Protein AF-A0A7S3VMA5-F1 (afdb_monomer_lite)

InterPro domains:
  IPR015527 Peptidase C26, gamma-glutamyl hydrolase [PS51275] (1-184)
  IPR015527 Peptidase C26, gamma-glutamyl hydrolase [PTHR11315] (4-184)
  IPR029062 Class I glutamine amidotransferase-like [G3DSA:3.40.50.880] (3-184)
  IPR029062 Class I glutamine amidotransferase-like [SSF52317] (34-162)

Radius of gyration: 20.37 Å; chains: 1; bounding box: 56×49×50 Å

Structure (mmCIF, N/CA/C/O backbone):
data_AF-A0A7S3VMA5-F1
#
_entry.id   AF-A0A7S3VMA5-F1
#
loop_
_atom_site.group_PDB
_atom_site.id
_atom_site.type_symbol
_atom_site.label_atom_id
_atom_site.label_alt_id
_atom_site.label_comp_id
_atom_site.label_asym_id
_atom_site.label_entity_id
_atom_site.label_seq_id
_atom_site.pdbx_PDB_ins_code
_atom_site.Cartn_x
_atom_site.Cartn_y
_atom_site.Cartn_z
_atom_site.occupancy
_atom_site.B_iso_or_equiv
_atom_site.auth_seq_id
_atom_site.auth_comp_id
_atom_site.auth_asym_id
_atom_site.auth_atom_id
_atom_site.pdbx_PDB_model_num
ATOM 1 N N . MET A 1 1 ? 5.787 -6.435 8.371 1.00 48.12 1 MET A N 1
ATOM 2 C CA . MET A 1 1 ? 5.278 -6.818 9.711 1.00 48.12 1 MET A CA 1
ATOM 3 C C . MET A 1 1 ? 3.965 -7.615 9.669 1.00 48.12 1 MET A C 1
ATOM 5 O O . MET A 1 1 ? 3.841 -8.575 10.416 1.00 48.12 1 MET A O 1
ATOM 9 N N . LEU A 1 2 ? 2.993 -7.301 8.798 1.00 54.25 2 LEU A N 1
ATOM 10 C CA . LEU A 1 2 ? 1.738 -8.080 8.710 1.00 54.25 2 LEU A CA 1
ATOM 11 C C . LEU A 1 2 ? 1.956 -9.551 8.282 1.00 54.25 2 LEU A C 1
ATOM 13 O O . LEU A 1 2 ? 1.263 -10.462 8.727 1.00 54.25 2 LEU A O 1
ATOM 17 N N . HIS A 1 3 ? 2.962 -9.778 7.438 1.00 55.12 3 HIS A N 1
ATOM 18 C CA . HIS A 1 3 ? 3.354 -11.092 6.935 1.00 55.12 3 HIS A CA 1
ATOM 19 C C . HIS A 1 3 ? 4.035 -11.975 7.995 1.00 55.12 3 HIS A C 1
ATOM 21 O O . HIS A 1 3 ? 3.766 -13.168 8.024 1.00 55.12 3 HIS A O 1
ATOM 27 N N . THR A 1 4 ? 4.848 -11.415 8.901 1.00 56.69 4 THR A N 1
ATOM 28 C CA . THR A 1 4 ? 5.543 -12.179 9.957 1.00 56.69 4 THR A CA 1
ATOM 29 C C . THR A 1 4 ? 4.556 -12.711 10.996 1.00 56.69 4 THR A C 1
ATOM 31 O O . THR A 1 4 ? 4.698 -13.838 11.460 1.00 56.69 4 THR A O 1
ATOM 34 N N . LEU A 1 5 ? 3.511 -11.933 11.306 1.00 57.19 5 LEU A N 1
ATOM 35 C CA . LEU A 1 5 ? 2.431 -12.357 12.204 1.00 57.19 5 LEU A CA 1
ATOM 36 C C . LEU A 1 5 ? 1.609 -13.516 11.626 1.00 57.19 5 LEU A C 1
ATOM 38 O O . LEU A 1 5 ? 1.199 -14.407 12.360 1.00 57.19 5 LEU A O 1
ATOM 42 N N . ALA A 1 6 ? 1.371 -13.514 10.314 1.00 59.72 6 ALA A N 1
ATOM 43 C CA . ALA A 1 6 ? 0.551 -14.529 9.658 1.00 59.72 6 ALA A CA 1
ATOM 44 C C . ALA A 1 6 ? 1.298 -15.840 9.379 1.00 59.72 6 ALA A C 1
ATOM 46 O O . ALA A 1 6 ? 0.677 -16.900 9.311 1.00 59.72 6 ALA A O 1
ATOM 47 N N . SER A 1 7 ? 2.616 -15.779 9.178 1.00 62.44 7 SER A N 1
ATOM 48 C CA . SER A 1 7 ? 3.395 -16.946 8.766 1.00 62.44 7 SER A CA 1
ATOM 49 C C . SER A 1 7 ? 4.076 -17.691 9.903 1.00 62.44 7 SER A C 1
ATOM 51 O O . SER A 1 7 ? 4.490 -18.827 9.676 1.00 62.44 7 SER A O 1
ATOM 53 N N . ASN A 1 8 ? 4.188 -17.084 11.092 1.00 70.12 8 ASN A N 1
ATOM 54 C CA . ASN A 1 8 ? 5.067 -17.551 12.169 1.00 70.12 8 ASN A CA 1
ATOM 55 C C . ASN A 1 8 ? 6.523 -17.743 11.686 1.00 70.12 8 ASN A C 1
ATOM 57 O O . ASN A 1 8 ? 7.223 -18.664 12.102 1.00 70.12 8 ASN A O 1
ATOM 61 N N . VAL A 1 9 ? 6.962 -16.893 10.751 1.00 70.00 9 VAL A N 1
ATOM 62 C CA . VAL A 1 9 ? 8.317 -16.888 10.178 1.00 70.00 9 VAL A CA 1
ATOM 63 C C . VAL A 1 9 ? 9.034 -15.628 10.643 1.00 70.00 9 VAL A C 1
ATOM 65 O O . VAL A 1 9 ? 8.431 -14.556 10.736 1.00 70.00 9 VAL A O 1
ATOM 68 N N . THR A 1 10 ? 10.331 -15.737 10.921 1.00 76.00 10 THR A N 1
ATOM 69 C CA . THR A 1 10 ? 11.147 -14.580 11.302 1.00 76.00 10 THR A CA 1
ATOM 70 C C . THR A 1 10 ? 11.324 -13.632 10.114 1.00 76.00 10 THR A C 1
ATOM 72 O O . THR A 1 10 ? 11.395 -14.052 8.957 1.00 76.00 10 THR A O 1
ATOM 75 N N . ALA A 1 11 ? 11.446 -12.328 10.382 1.00 73.94 11 ALA A N 1
ATOM 76 C CA . ALA A 1 11 ? 11.683 -11.350 9.317 1.00 73.94 11 ALA A CA 1
ATOM 77 C C . ALA A 1 11 ? 12.967 -11.664 8.528 1.00 73.94 11 ALA A C 1
ATOM 79 O O . ALA A 1 11 ? 12.989 -11.517 7.313 1.00 73.94 11 ALA A O 1
ATOM 80 N N . LYS A 1 12 ? 14.005 -12.176 9.205 1.00 77.88 12 LYS A N 1
ATOM 81 C CA . LYS A 1 12 ? 15.291 -12.543 8.597 1.00 77.88 12 LYS A CA 1
ATOM 82 C C . LYS A 1 12 ? 15.162 -13.618 7.514 1.00 77.88 12 LYS A C 1
ATOM 84 O O . LYS A 1 12 ? 15.922 -13.605 6.557 1.00 77.88 12 LYS A O 1
ATOM 89 N N . SER A 1 13 ? 14.233 -14.558 7.669 1.00 81.75 13 SER A N 1
ATOM 90 C CA . SER A 1 13 ? 14.022 -15.624 6.682 1.00 81.75 13 SER A CA 1
ATOM 91 C C . SER A 1 13 ? 13.099 -15.209 5.534 1.00 81.75 13 SER A C 1
ATOM 93 O O . SER A 1 13 ? 13.068 -15.874 4.502 1.00 81.75 13 SER A O 1
ATOM 95 N N . LEU A 1 14 ? 12.340 -14.128 5.720 1.00 82.94 14 LEU A N 1
ATOM 96 C CA . LEU A 1 14 ? 11.305 -13.687 4.793 1.00 82.94 14 LEU A CA 1
ATOM 97 C C . LEU A 1 14 ? 11.733 -12.496 3.926 1.00 82.94 14 LEU A C 1
ATOM 99 O O . LEU A 1 14 ? 11.265 -12.365 2.797 1.00 82.94 14 LEU A O 1
ATOM 103 N N . LEU A 1 15 ? 12.577 -11.620 4.464 1.00 86.75 15 LEU A N 1
ATOM 104 C CA . LEU A 1 15 ? 12.971 -10.382 3.812 1.00 86.75 15 LEU A CA 1
ATOM 105 C C . LEU A 1 15 ? 14.266 -10.554 3.017 1.00 86.75 15 LEU A C 1
ATOM 107 O O . LEU A 1 15 ? 15.215 -11.184 3.480 1.00 86.75 15 LEU A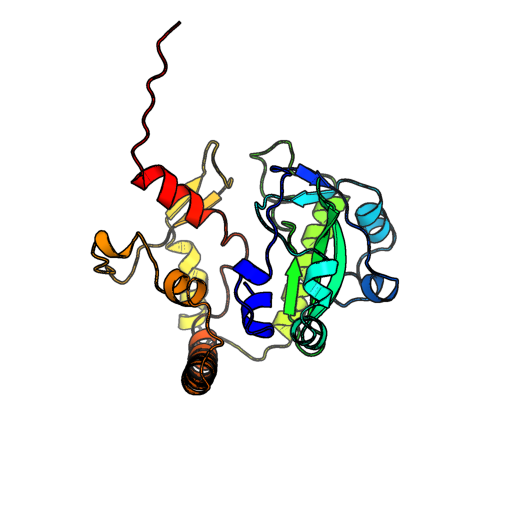 O 1
ATOM 111 N N . VAL A 1 16 ? 14.293 -9.944 1.838 1.00 87.31 16 VAL A N 1
ATOM 112 C CA . VAL A 1 16 ? 15.506 -9.686 1.055 1.00 87.31 16 VAL A CA 1
ATOM 113 C C . VAL A 1 16 ? 15.808 -8.205 1.085 1.00 87.31 16 VAL A C 1
ATOM 115 O O . VAL A 1 16 ? 14.880 -7.396 1.133 1.00 87.31 16 VAL A O 1
ATOM 118 N N . ASP A 1 17 ? 17.090 -7.865 1.050 1.00 86.31 17 ASP A N 1
ATOM 119 C CA . ASP A 1 17 ? 17.514 -6.481 0.899 1.00 86.31 17 ASP A CA 1
ATOM 120 C C . ASP A 1 17 ? 17.105 -5.965 -0.478 1.00 86.31 17 ASP A C 1
ATOM 122 O O . ASP A 1 17 ? 17.207 -6.678 -1.478 1.00 86.31 17 ASP A O 1
ATOM 126 N N . THR A 1 18 ? 16.646 -4.722 -0.508 1.00 81.06 18 THR A N 1
ATOM 127 C CA . THR A 1 18 ? 16.383 -3.999 -1.747 1.00 81.06 18 THR A CA 1
ATOM 128 C C . THR A 1 18 ? 17.540 -3.068 -2.029 1.00 81.06 18 THR A C 1
ATOM 130 O O . THR A 1 18 ? 18.198 -2.559 -1.116 1.00 81.06 18 THR A O 1
ATOM 133 N N . LYS A 1 19 ? 17.827 -2.864 -3.312 1.00 76.44 19 LYS A N 1
ATOM 134 C CA . LYS A 1 19 ? 18.956 -2.019 -3.724 1.00 76.44 19 LYS A CA 1
ATOM 135 C C . LYS A 1 19 ? 18.523 -0.688 -4.320 1.00 76.44 19 LYS A C 1
ATOM 137 O O . LYS A 1 19 ? 19.356 0.208 -4.452 1.00 76.44 19 LYS A O 1
ATOM 142 N N . ALA A 1 20 ? 17.252 -0.547 -4.679 1.00 75.50 20 ALA A N 1
ATOM 143 C CA . ALA A 1 20 ? 16.708 0.726 -5.114 1.00 75.50 20 ALA A CA 1
ATOM 144 C C . ALA A 1 20 ? 16.531 1.692 -3.924 1.00 75.50 20 ALA A C 1
ATOM 146 O O . ALA A 1 20 ? 15.987 1.318 -2.887 1.00 75.50 20 ALA A O 1
ATOM 147 N N . GLY A 1 21 ? 17.003 2.934 -4.079 1.00 83.69 21 GLY A N 1
ATOM 148 C CA . GLY A 1 21 ? 16.696 4.039 -3.160 1.00 83.69 21 GLY A CA 1
ATOM 149 C C . GLY A 1 21 ? 15.274 4.585 -3.370 1.00 83.69 21 GLY A C 1
ATOM 150 O O . GLY A 1 21 ? 14.478 3.930 -4.040 1.00 83.69 21 GLY A O 1
ATOM 151 N N . PRO A 1 22 ? 14.942 5.785 -2.865 1.00 89.00 22 PRO A N 1
ATOM 152 C CA . PRO A 1 22 ? 13.643 6.413 -3.109 1.00 89.00 22 PRO A CA 1
ATOM 153 C C . PRO A 1 22 ? 13.408 6.646 -4.607 1.00 89.00 22 PRO A C 1
ATOM 155 O O . PRO A 1 22 ? 14.221 7.297 -5.268 1.00 89.00 22 PRO A O 1
ATOM 158 N N . HIS A 1 23 ? 12.324 6.107 -5.167 1.00 92.56 23 HIS A N 1
ATOM 159 C CA . HIS A 1 23 ? 12.024 6.261 -6.594 1.00 92.56 23 HIS A CA 1
ATOM 160 C C . HIS A 1 23 ? 10.537 6.074 -6.925 1.00 92.56 23 HIS A C 1
ATOM 162 O O . HIS A 1 23 ? 9.812 5.327 -6.261 1.00 92.56 23 HIS A O 1
ATOM 168 N N . ALA A 1 24 ? 10.101 6.724 -8.007 1.00 95.94 24 ALA A N 1
ATOM 169 C CA . ALA A 1 24 ? 8.842 6.411 -8.670 1.00 95.94 24 ALA A CA 1
ATOM 170 C C . ALA A 1 24 ? 8.999 5.199 -9.597 1.00 95.94 24 ALA A C 1
ATOM 172 O O . ALA A 1 24 ? 10.003 5.061 -10.301 1.00 95.94 24 ALA A O 1
ATOM 173 N N . THR A 1 25 ? 7.989 4.337 -9.630 1.00 95.81 25 THR A N 1
ATOM 174 C CA . THR A 1 25 ? 7.956 3.143 -10.483 1.00 95.81 25 THR A CA 1
ATOM 175 C C . THR A 1 25 ? 6.517 2.725 -10.789 1.00 95.81 25 THR A C 1
ATOM 177 O O . THR A 1 25 ? 5.563 3.388 -10.376 1.00 95.81 25 THR A O 1
ATOM 180 N N . ASN A 1 26 ? 6.361 1.654 -11.558 1.00 97.25 26 ASN A N 1
ATOM 181 C CA . ASN A 1 26 ? 5.096 0.998 -11.854 1.00 97.25 26 ASN A CA 1
ATOM 182 C C . ASN A 1 26 ? 4.951 -0.302 -11.045 1.00 97.25 26 ASN A C 1
ATOM 184 O O . ASN A 1 26 ? 5.853 -0.744 -10.330 1.00 97.25 26 ASN A O 1
ATOM 188 N N . ILE A 1 27 ? 3.789 -0.934 -11.161 1.00 97.69 27 ILE A N 1
ATOM 189 C CA . ILE A 1 27 ? 3.577 -2.305 -10.710 1.00 97.69 27 ILE A CA 1
ATOM 190 C C . ILE A 1 27 ? 3.343 -3.222 -11.906 1.00 97.69 27 ILE A C 1
ATOM 192 O O . ILE A 1 27 ? 3.057 -2.791 -13.012 1.00 97.69 27 ILE A O 1
ATOM 196 N N . LYS A 1 28 ? 3.413 -4.522 -11.668 1.00 98.06 28 LYS A N 1
ATOM 197 C CA . LYS A 1 28 ? 2.902 -5.548 -12.565 1.00 98.06 28 LYS A CA 1
ATOM 198 C C . LYS A 1 28 ? 1.810 -6.298 -11.831 1.00 98.06 28 LYS A C 1
ATOM 200 O O . LYS A 1 28 ? 2.068 -6.829 -10.744 1.00 98.06 28 LYS A O 1
ATOM 205 N N . PHE A 1 29 ? 0.602 -6.361 -12.387 1.00 98.38 29 PHE A N 1
ATOM 206 C CA . PHE A 1 29 ? -0.440 -7.167 -11.760 1.00 98.38 29 PHE A CA 1
ATOM 207 C C . PHE A 1 29 ? -0.051 -8.642 -11.795 1.00 98.38 29 PHE A C 1
ATOM 209 O O . PHE A 1 29 ? 0.436 -9.169 -12.795 1.00 98.38 29 PHE A O 1
ATOM 216 N N . TRP A 1 30 ? -0.284 -9.329 -10.679 1.00 97.31 30 TRP A N 1
ATOM 217 C CA . TRP A 1 30 ? 0.092 -10.731 -10.534 1.00 97.31 30 TRP A CA 1
ATOM 218 C C . TRP A 1 30 ? -0.660 -11.625 -11.525 1.00 97.31 30 TRP A C 1
ATOM 220 O O . TRP A 1 30 ? -0.094 -12.538 -12.123 1.00 97.31 30 TRP A O 1
ATOM 230 N N . ASN A 1 31 ? -1.954 -11.355 -11.705 1.00 96.44 31 ASN A N 1
ATOM 231 C CA . ASN A 1 31 ? -2.824 -11.992 -12.688 1.00 96.44 31 ASN A CA 1
ATOM 232 C C . ASN A 1 31 ? -4.132 -11.189 -12.845 1.00 96.44 31 ASN A C 1
ATOM 234 O O . ASN A 1 31 ? -4.376 -10.215 -12.134 1.00 96.44 31 ASN A O 1
ATOM 238 N N . LYS A 1 32 ? -5.027 -11.639 -13.733 1.00 95.38 32 LYS A N 1
ATOM 239 C CA . LYS A 1 32 ? -6.338 -10.997 -13.948 1.00 95.38 32 LYS A CA 1
ATOM 240 C C . LYS A 1 32 ? -7.209 -10.930 -12.687 1.00 95.38 32 LYS A C 1
ATOM 242 O O . LYS A 1 32 ? -7.957 -9.973 -12.526 1.00 95.38 32 LYS A O 1
ATOM 247 N N . ALA A 1 33 ? -7.122 -11.917 -11.792 1.00 95.12 33 ALA A N 1
ATOM 248 C CA . ALA A 1 33 ? -7.890 -11.896 -10.548 1.00 95.12 33 ALA A CA 1
ATOM 249 C C . ALA A 1 33 ? -7.384 -10.801 -9.594 1.00 95.12 33 ALA A C 1
ATOM 251 O O . ALA A 1 33 ? -8.182 -10.209 -8.874 1.00 95.12 33 ALA A O 1
ATOM 252 N N . ALA A 1 34 ? -6.091 -10.467 -9.635 1.00 96.94 34 ALA A N 1
ATOM 253 C CA . ALA A 1 34 ? -5.555 -9.334 -8.890 1.00 96.94 34 ALA A CA 1
ATOM 254 C C . ALA A 1 34 ? -6.118 -7.988 -9.369 1.00 96.94 34 ALA A C 1
ATOM 256 O O . ALA A 1 34 ? -6.421 -7.127 -8.543 1.00 96.94 34 ALA A O 1
ATOM 257 N N . MET A 1 35 ? -6.346 -7.829 -10.676 1.00 96.81 35 MET A N 1
ATOM 258 C CA . MET A 1 35 ? -7.022 -6.644 -11.226 1.00 96.81 35 MET A CA 1
ATOM 259 C C . MET A 1 35 ? -8.479 -6.535 -10.765 1.00 96.81 35 MET A C 1
ATOM 261 O O . MET A 1 35 ? -9.035 -5.448 -10.752 1.00 96.81 35 MET A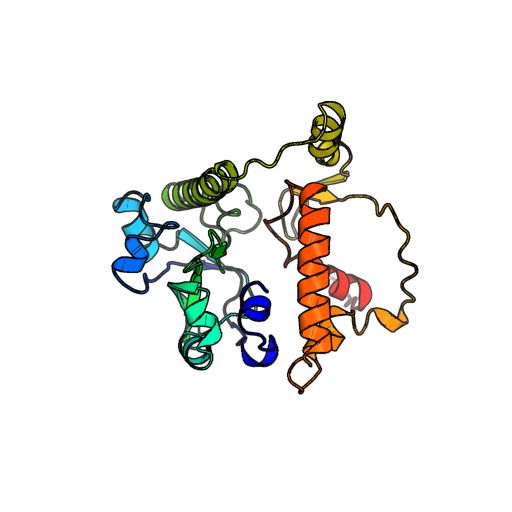 O 1
ATOM 265 N N . GLN A 1 36 ? -9.099 -7.650 -10.375 1.00 96.75 36 GLN A N 1
ATOM 266 C CA . GLN A 1 36 ? -10.479 -7.731 -9.877 1.00 96.75 36 GLN A CA 1
ATOM 267 C C . GLN A 1 36 ? -10.552 -7.800 -8.340 1.00 96.75 36 GLN A C 1
ATOM 269 O O . GLN A 1 36 ? -11.614 -8.057 -7.773 1.00 96.75 36 GLN A O 1
ATOM 274 N N . SER A 1 37 ? -9.419 -7.604 -7.661 1.00 97.50 37 SER A N 1
ATOM 275 C CA . SER A 1 37 ? -9.300 -7.646 -6.201 1.00 97.50 37 SER A CA 1
ATOM 276 C C . SER A 1 37 ? -10.131 -6.569 -5.505 1.00 97.50 37 SER A C 1
ATOM 278 O O . SER A 1 37 ? -10.624 -5.632 -6.127 1.00 97.50 37 SER A O 1
ATOM 280 N N . LYS A 1 38 ? -10.253 -6.642 -4.177 1.00 96.56 38 LYS A N 1
ATOM 281 C CA . LYS A 1 38 ? -10.912 -5.567 -3.417 1.00 96.56 38 LYS A CA 1
ATOM 282 C C . LYS A 1 38 ? -10.100 -4.272 -3.477 1.00 96.56 38 LYS A C 1
ATOM 284 O O . LYS A 1 38 ? -10.688 -3.196 -3.457 1.00 96.56 38 LYS A O 1
ATOM 289 N N . LEU A 1 39 ? -8.770 -4.387 -3.549 1.00 96.88 39 LEU A N 1
ATOM 290 C CA . LEU A 1 39 ? -7.877 -3.235 -3.628 1.00 96.88 39 LEU A CA 1
ATOM 291 C C . LEU A 1 39 ? -7.932 -2.553 -4.999 1.00 96.88 39 LEU A C 1
ATOM 293 O O . LEU A 1 39 ? -8.001 -1.333 -5.046 1.00 96.88 39 LEU A O 1
ATOM 297 N N . PHE A 1 40 ? -7.950 -3.303 -6.105 1.00 98.00 40 PHE A N 1
ATOM 298 C CA . PHE A 1 40 ? -7.835 -2.727 -7.455 1.00 98.00 40 PHE A CA 1
ATOM 299 C C . PHE A 1 40 ? -9.103 -2.820 -8.312 1.00 98.00 40 PHE A C 1
ATOM 301 O O . PHE A 1 40 ? -9.228 -2.072 -9.275 1.00 98.00 40 PHE A O 1
ATOM 308 N N . GLY A 1 41 ? -10.061 -3.681 -7.970 1.00 96.88 41 GLY A N 1
ATOM 309 C CA . GLY A 1 41 ? -11.204 -4.036 -8.823 1.00 96.88 41 GLY A CA 1
ATOM 310 C C . GLY A 1 41 ? -12.182 -2.910 -9.133 1.00 96.88 41 GLY A C 1
ATOM 311 O O . GLY A 1 41 ? -12.818 -2.939 -10.180 1.00 96.88 41 GLY A O 1
ATOM 312 N N . ASN A 1 42 ? -12.273 -1.905 -8.261 1.00 96.75 42 ASN A N 1
ATOM 313 C CA . ASN A 1 42 ? -13.120 -0.727 -8.481 1.00 96.75 42 ASN A CA 1
ATOM 314 C C . ASN A 1 42 ? -12.354 0.460 -9.085 1.00 96.75 42 ASN A C 1
ATOM 316 O O . ASN A 1 42 ? -12.932 1.527 -9.284 1.00 96.75 42 ASN A O 1
ATOM 320 N N . LEU A 1 43 ? -11.057 0.297 -9.349 1.00 96.00 43 LEU A N 1
ATOM 321 C CA . LEU A 1 43 ? -10.249 1.323 -9.986 1.00 96.00 43 LEU A CA 1
ATOM 322 C C . LEU A 1 43 ? -10.619 1.400 -11.477 1.00 96.00 43 LEU A C 1
ATOM 324 O O . LEU A 1 43 ? -10.804 0.374 -12.133 1.00 96.00 43 LEU A O 1
ATOM 328 N N . LEU A 1 44 ? -10.718 2.612 -12.032 1.00 96.38 44 LEU A N 1
ATOM 329 C CA . LEU A 1 44 ? -11.002 2.789 -13.459 1.00 96.38 44 LEU A CA 1
ATOM 330 C C . LEU A 1 44 ? -9.952 2.062 -14.309 1.00 96.38 44 LEU A C 1
ATOM 332 O O . LEU A 1 44 ? -8.758 2.163 -14.032 1.00 96.38 44 LEU A O 1
ATOM 336 N N . GLY A 1 45 ? -10.373 1.411 -15.398 1.00 97.38 45 GLY A N 1
ATOM 337 C CA . GLY A 1 45 ? -9.459 0.647 -16.260 1.00 97.38 45 GLY A CA 1
ATOM 338 C C . GLY A 1 45 ? -8.269 1.467 -16.775 1.00 97.38 45 GLY A C 1
ATOM 339 O O . GLY A 1 45 ? -7.154 0.963 -16.836 1.00 97.38 45 GLY A O 1
ATOM 340 N N . ARG A 1 46 ? -8.462 2.768 -17.045 1.00 97.94 46 ARG A N 1
ATOM 341 C CA . ARG A 1 46 ? -7.362 3.676 -17.419 1.00 97.94 46 ARG A CA 1
ATOM 342 C C . ARG A 1 46 ? -6.287 3.801 -16.328 1.00 97.94 46 ARG A C 1
ATOM 344 O O . ARG A 1 46 ? -5.113 3.885 -16.648 1.00 97.94 46 ARG A O 1
ATOM 351 N N . LEU A 1 47 ? -6.690 3.795 -15.057 1.00 98.38 47 LEU A N 1
ATOM 352 C CA . LEU A 1 47 ? -5.790 3.903 -13.907 1.00 98.38 47 LEU A CA 1
ATOM 353 C C . LEU A 1 47 ? -5.126 2.556 -13.597 1.00 98.38 47 LEU A C 1
ATOM 355 O O . LEU A 1 47 ? -3.972 2.533 -13.192 1.00 98.38 47 LEU A O 1
ATOM 359 N N . GLN A 1 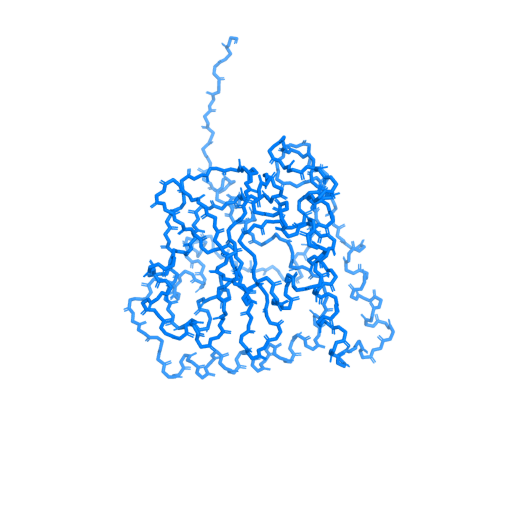48 ? -5.819 1.435 -13.836 1.00 98.00 48 GLN A N 1
ATOM 360 C CA . GLN A 1 48 ? -5.187 0.110 -13.811 1.00 98.00 48 GLN A CA 1
ATOM 361 C C . GLN A 1 48 ? -4.093 0.001 -14.880 1.00 98.00 48 GLN A C 1
ATOM 363 O O . GLN A 1 48 ? -3.007 -0.481 -14.587 1.00 98.00 48 GLN A O 1
ATOM 368 N N . ASN A 1 49 ? -4.346 0.506 -16.090 1.00 98.00 49 ASN A N 1
ATOM 369 C CA . ASN A 1 49 ? -3.328 0.548 -17.136 1.00 98.00 49 ASN A CA 1
ATOM 370 C C . ASN A 1 49 ? -2.156 1.453 -16.737 1.00 98.00 49 ASN A C 1
ATOM 372 O O . ASN A 1 49 ? -1.013 1.028 -16.847 1.00 98.00 49 ASN A O 1
ATOM 376 N N . ALA A 1 50 ? -2.432 2.653 -16.212 1.00 98.38 50 ALA A N 1
ATOM 377 C CA . ALA A 1 50 ? -1.391 3.569 -15.748 1.00 98.38 50 ALA A CA 1
ATOM 378 C C . ALA A 1 50 ? -0.523 2.944 -14.640 1.00 98.38 50 ALA A C 1
ATOM 380 O O . ALA A 1 50 ? 0.694 3.080 -14.671 1.00 98.38 50 ALA A O 1
ATOM 381 N N . LEU A 1 51 ? -1.119 2.177 -13.718 1.00 98.25 51 LEU A N 1
ATOM 382 C CA . LEU A 1 51 ? -0.380 1.414 -12.705 1.00 98.25 51 LEU A CA 1
ATOM 383 C C . LEU A 1 51 ? 0.628 0.428 -13.314 1.00 98.25 51 LEU A C 1
ATOM 385 O O . LEU A 1 51 ? 1.661 0.186 -12.695 1.00 98.25 51 LEU A O 1
ATOM 389 N N . GLU A 1 52 ? 0.350 -0.131 -14.495 1.00 97.75 52 GLU A N 1
ATOM 390 C CA . GLU A 1 52 ? 1.262 -1.048 -15.189 1.00 97.75 52 GLU A CA 1
ATOM 391 C C . GLU A 1 52 ? 2.236 -0.361 -16.148 1.00 97.75 52 GLU A C 1
ATOM 393 O O . GLU A 1 52 ? 3.341 -0.864 -16.355 1.00 97.75 52 GLU A O 1
ATOM 398 N N . SER A 1 53 ? 1.864 0.770 -16.749 1.00 97.56 53 SER A N 1
ATOM 399 C CA . SER A 1 53 ? 2.658 1.409 -17.807 1.00 97.56 53 SER A CA 1
ATOM 400 C C . SER A 1 53 ? 3.406 2.669 -17.383 1.00 97.56 53 SER A C 1
ATOM 402 O O . SER A 1 53 ? 4.308 3.091 -18.103 1.00 97.56 53 SER A O 1
ATOM 404 N N . GLU A 1 54 ? 3.050 3.284 -16.256 1.00 98.06 54 GLU A N 1
ATOM 405 C CA . GLU A 1 54 ? 3.562 4.591 -15.838 1.00 98.06 54 GLU A CA 1
ATOM 406 C C . GLU A 1 54 ? 4.179 4.546 -14.437 1.00 98.06 54 GLU A C 1
ATOM 408 O O . GLU A 1 54 ? 3.771 3.775 -13.569 1.00 98.06 54 GLU A O 1
ATOM 413 N N . HIS A 1 55 ? 5.167 5.410 -14.193 1.00 97.44 55 HIS A N 1
ATOM 414 C CA . HIS A 1 55 ? 5.837 5.508 -12.897 1.00 97.44 55 HIS A CA 1
ATOM 415 C C . HIS A 1 55 ? 5.015 6.351 -11.911 1.00 97.44 55 HIS A C 1
ATOM 417 O O . HIS A 1 55 ? 5.365 7.490 -11.612 1.00 97.44 55 HIS A O 1
ATOM 423 N N . ILE A 1 56 ? 3.885 5.805 -11.455 1.00 97.81 56 ILE A N 1
ATOM 424 C CA . ILE A 1 56 ? 2.882 6.526 -10.652 1.00 97.81 56 ILE A CA 1
ATOM 425 C C . ILE A 1 56 ? 2.769 6.049 -9.199 1.00 97.81 56 ILE A C 1
ATOM 427 O O . ILE A 1 56 ? 1.936 6.564 -8.456 1.00 97.81 56 ILE A O 1
ATOM 431 N N . ILE A 1 57 ? 3.594 5.087 -8.773 1.00 96.00 57 ILE A N 1
ATOM 432 C CA . ILE A 1 57 ? 3.726 4.702 -7.360 1.00 96.00 57 ILE A CA 1
ATOM 433 C C . ILE A 1 57 ? 5.105 5.083 -6.826 1.00 96.00 57 ILE A C 1
ATOM 435 O O . ILE A 1 57 ? 6.086 5.056 -7.565 1.00 96.00 57 ILE A O 1
ATOM 439 N N . PHE A 1 58 ? 5.194 5.392 -5.534 1.00 95.06 58 PHE A N 1
ATOM 440 C CA . PHE A 1 58 ? 6.454 5.721 -4.866 1.00 95.06 58 PHE A CA 1
ATOM 441 C C . PHE A 1 58 ? 6.921 4.578 -3.965 1.00 95.06 58 PHE A C 1
ATOM 443 O O . PHE A 1 58 ? 6.136 4.046 -3.173 1.00 95.06 58 PHE A O 1
ATOM 450 N N . GLN A 1 59 ? 8.195 4.205 -4.071 1.00 91.81 59 GLN A N 1
ATOM 451 C CA . GLN A 1 59 ? 8.829 3.206 -3.216 1.00 91.81 59 GLN A CA 1
ATOM 452 C C . GLN A 1 59 ? 10.039 3.804 -2.501 1.00 91.81 59 GLN A C 1
ATOM 454 O O . GLN A 1 59 ? 10.926 4.361 -3.142 1.00 91.81 59 GLN A O 1
ATOM 459 N N . ASP A 1 60 ? 10.078 3.628 -1.181 1.00 90.38 60 ASP A N 1
ATOM 460 C CA . ASP A 1 60 ? 11.213 3.980 -0.327 1.00 90.38 60 ASP A CA 1
ATOM 461 C C . ASP A 1 60 ? 11.348 2.948 0.805 1.00 90.38 60 ASP A C 1
ATOM 463 O O . ASP A 1 60 ? 10.794 3.073 1.898 1.00 90.38 60 ASP A O 1
ATOM 467 N N . HIS A 1 61 ? 12.019 1.837 0.509 1.00 86.31 61 HIS A N 1
ATOM 468 C CA . HIS A 1 61 ? 12.230 0.744 1.457 1.00 86.31 61 HIS A CA 1
ATOM 469 C C . HIS A 1 61 ? 13.572 0.066 1.193 1.00 86.31 61 HIS A C 1
ATOM 471 O O . HIS A 1 61 ? 14.079 0.096 0.077 1.00 86.31 61 HIS A O 1
ATOM 477 N N . LYS A 1 62 ? 14.148 -0.534 2.244 1.00 85.56 62 LYS A N 1
ATOM 478 C CA . LYS A 1 62 ? 15.447 -1.242 2.209 1.00 85.56 62 LYS A CA 1
ATOM 479 C C . LYS A 1 62 ? 15.313 -2.763 2.179 1.00 85.56 62 LYS A C 1
ATOM 481 O O . LYS A 1 62 ? 16.316 -3.472 2.120 1.00 85.56 62 LYS A O 1
ATOM 486 N N . SER A 1 63 ? 14.092 -3.274 2.311 1.00 87.81 63 SER A N 1
ATOM 487 C CA . SER A 1 63 ? 13.833 -4.708 2.333 1.00 87.81 63 SER A CA 1
ATOM 488 C C . SER A 1 63 ? 12.427 -5.012 1.828 1.00 87.81 63 SER A C 1
ATOM 490 O O . SER A 1 63 ? 11.485 -4.278 2.125 1.00 87.81 63 SER A O 1
ATOM 492 N N . GLY A 1 64 ? 12.279 -6.134 1.131 1.00 89.06 64 GLY A N 1
ATOM 493 C CA . GLY A 1 64 ? 11.014 -6.595 0.567 1.00 89.06 64 GLY A CA 1
ATOM 494 C C . GLY A 1 64 ? 10.897 -8.116 0.584 1.00 89.06 64 GLY A C 1
ATOM 495 O O . GLY A 1 64 ? 11.735 -8.814 1.150 1.00 89.06 64 GLY A O 1
ATOM 496 N N . ILE A 1 65 ? 9.842 -8.644 -0.036 1.00 90.31 65 ILE A N 1
ATOM 497 C CA . ILE A 1 65 ? 9.618 -10.090 -0.166 1.00 90.31 65 ILE A CA 1
ATOM 498 C C . ILE A 1 65 ? 9.589 -10.430 -1.648 1.00 90.31 65 ILE A C 1
ATOM 500 O O . ILE A 1 65 ? 8.741 -9.919 -2.378 1.00 90.31 65 ILE A O 1
ATOM 504 N N . SER A 1 66 ? 10.476 -11.315 -2.094 1.00 92.50 66 SER A N 1
ATOM 505 C CA . SER A 1 66 ? 10.411 -11.831 -3.460 1.00 92.50 66 SER A CA 1
ATOM 506 C C . SER A 1 66 ? 9.340 -12.925 -3.582 1.00 92.50 66 SER A C 1
ATOM 508 O O . SER A 1 66 ? 9.115 -13.673 -2.621 1.00 92.50 66 SER A O 1
ATOM 510 N N . PRO A 1 67 ? 8.704 -13.094 -4.758 1.00 93.50 67 PRO A N 1
ATOM 511 C CA . PRO A 1 67 ? 7.775 -14.200 -4.995 1.00 93.50 67 PRO A CA 1
ATOM 512 C C . PRO A 1 67 ? 8.383 -15.570 -4.663 1.00 93.50 67 PRO A C 1
ATOM 514 O O . PRO A 1 67 ? 7.756 -16.390 -3.999 1.00 93.50 67 PRO A O 1
ATOM 517 N N . ALA A 1 68 ? 9.658 -15.775 -5.010 1.00 92.19 68 ALA A N 1
ATOM 518 C CA . ALA A 1 68 ? 10.369 -17.021 -4.736 1.00 92.19 68 ALA A CA 1
ATOM 519 C C . ALA A 1 68 ? 10.515 -17.331 -3.236 1.00 92.19 68 ALA A C 1
ATOM 521 O O . ALA A 1 68 ? 10.598 -18.498 -2.858 1.00 92.19 68 ALA A O 1
ATOM 522 N N . ILE A 1 69 ? 10.586 -16.315 -2.370 1.00 89.81 69 ILE A N 1
ATOM 523 C CA . ILE A 1 69 ? 10.585 -16.525 -0.917 1.00 89.81 69 ILE A CA 1
ATOM 524 C C . ILE A 1 69 ? 9.164 -16.733 -0.412 1.00 89.81 69 ILE A C 1
ATOM 526 O O . ILE A 1 69 ? 8.946 -17.615 0.414 1.00 89.81 69 ILE A O 1
ATOM 530 N N . TYR A 1 70 ? 8.201 -15.966 -0.920 1.00 90.19 70 TYR A N 1
ATOM 531 C CA . TYR A 1 70 ? 6.795 -16.110 -0.556 1.00 90.19 70 TYR A CA 1
ATOM 532 C C . TYR A 1 70 ? 6.292 -17.548 -0.758 1.00 90.19 70 TYR A C 1
ATOM 534 O O . TYR A 1 70 ? 5.685 -18.120 0.148 1.00 90.19 70 TYR A O 1
ATOM 542 N N . ASP A 1 71 ? 6.637 -18.164 -1.890 1.00 91.06 71 ASP A N 1
ATOM 543 C CA . ASP A 1 71 ? 6.233 -19.531 -2.238 1.00 91.06 71 ASP A CA 1
ATOM 544 C C . ASP A 1 71 ? 6.812 -20.605 -1.300 1.00 91.06 71 ASP A C 1
ATOM 546 O O . ASP A 1 71 ? 6.245 -21.690 -1.166 1.00 91.06 71 ASP A O 1
ATOM 550 N N . LYS A 1 72 ? 7.910 -20.311 -0.588 1.00 90.69 72 LYS A N 1
ATOM 551 C CA . LYS A 1 72 ? 8.484 -21.228 0.414 1.00 90.69 72 LYS A CA 1
ATOM 552 C C . LYS A 1 72 ? 7.638 -21.327 1.682 1.00 90.69 72 LYS A C 1
ATOM 554 O O . LYS A 1 72 ? 7.852 -22.243 2.474 1.00 90.69 72 LYS A O 1
ATOM 559 N N . TYR A 1 73 ? 6.693 -20.409 1.887 1.00 87.88 73 TYR A N 1
ATOM 560 C CA . TYR A 1 73 ? 5.893 -20.323 3.104 1.00 87.88 73 TYR A CA 1
ATOM 561 C C . TYR A 1 73 ? 4.393 -20.413 2.792 1.00 87.88 73 TYR A C 1
ATOM 563 O O . TYR A 1 73 ? 3.709 -19.390 2.726 1.00 87.88 73 TYR A O 1
ATOM 571 N N . PRO A 1 74 ? 3.829 -21.633 2.683 1.00 87.31 74 PRO A N 1
ATOM 572 C CA . PRO A 1 74 ? 2.407 -21.833 2.391 1.00 87.31 74 PRO A CA 1
ATOM 573 C C . PRO A 1 74 ? 1.461 -21.116 3.362 1.00 87.31 74 PRO A C 1
ATOM 575 O O . PRO A 1 74 ? 0.371 -20.694 2.967 1.00 87.31 74 PRO A O 1
ATOM 578 N N . SER A 1 75 ? 1.885 -20.910 4.615 1.00 85.12 75 SER A N 1
ATOM 579 C CA . SER A 1 75 ? 1.144 -20.116 5.598 1.00 85.12 75 SER A CA 1
ATOM 580 C C . SER A 1 75 ? 0.855 -18.697 5.094 1.00 85.12 75 SER A C 1
ATOM 582 O O . SER A 1 75 ? -0.270 -18.232 5.250 1.00 85.12 75 SER A O 1
ATOM 584 N N . LEU A 1 76 ? 1.781 -18.038 4.390 1.00 85.00 76 LEU A N 1
ATOM 585 C CA . LEU A 1 76 ? 1.533 -16.716 3.803 1.00 85.00 76 LEU A CA 1
ATOM 586 C C . LEU A 1 76 ? 0.411 -16.752 2.767 1.00 85.00 76 LEU A C 1
ATOM 588 O O . LEU A 1 76 ? -0.496 -15.924 2.833 1.00 85.00 76 LEU A O 1
ATOM 592 N N . SER A 1 77 ? 0.444 -17.737 1.867 1.00 87.31 77 SER A N 1
ATOM 593 C CA . SER A 1 77 ? -0.562 -17.900 0.809 1.00 87.31 77 SER A CA 1
ATOM 594 C C . SER A 1 77 ? -1.961 -18.229 1.345 1.00 87.31 77 SER A C 1
ATOM 596 O O . SER A 1 77 ? -2.969 -17.890 0.728 1.00 87.31 77 SER A O 1
ATOM 598 N N . SER A 1 78 ? -2.045 -18.842 2.533 1.00 88.31 78 SER A N 1
ATOM 599 C CA . SER A 1 78 ? -3.325 -19.095 3.208 1.00 88.31 78 SER A CA 1
ATOM 600 C C . SER A 1 78 ? -3.973 -17.821 3.769 1.00 88.31 78 SER A C 1
ATOM 602 O O . SER A 1 78 ? -5.198 -17.746 3.889 1.00 88.31 78 SER A O 1
ATOM 604 N N . TRP A 1 79 ? -3.164 -16.806 4.084 1.00 88.31 79 TRP A N 1
ATOM 605 C CA . TRP A 1 79 ? -3.623 -15.546 4.668 1.00 88.31 79 TRP A CA 1
ATOM 606 C C . TRP A 1 79 ? -3.788 -14.440 3.638 1.00 88.31 79 TRP A C 1
ATOM 608 O O . TRP A 1 79 ? -4.752 -13.676 3.727 1.00 88.31 79 TRP A O 1
ATOM 618 N N . TYR A 1 80 ? -2.884 -14.363 2.664 1.00 91.69 80 TYR A N 1
ATOM 619 C CA . TYR A 1 80 ? -2.808 -13.274 1.701 1.00 91.69 80 TYR A CA 1
ATOM 620 C C . TYR A 1 80 ? -2.767 -13.788 0.267 1.00 91.69 80 TYR A C 1
ATOM 622 O O . TYR A 1 80 ? -2.239 -14.857 -0.012 1.00 91.69 80 TYR A O 1
ATOM 630 N N . ARG A 1 81 ? -3.302 -12.998 -0.659 1.00 94.69 81 ARG A N 1
ATOM 631 C CA . ARG A 1 81 ? -3.086 -13.157 -2.097 1.00 94.69 81 ARG A CA 1
ATOM 632 C C . ARG A 1 81 ? -2.130 -12.074 -2.563 1.00 94.69 81 ARG A C 1
ATOM 634 O O . ARG A 1 81 ? -2.301 -10.912 -2.192 1.00 94.69 81 ARG A O 1
ATOM 641 N N . ILE A 1 82 ? -1.165 -12.451 -3.397 1.00 96.81 82 ILE A N 1
ATOM 642 C CA . ILE A 1 82 ? -0.336 -11.489 -4.125 1.00 96.81 82 ILE A CA 1
ATOM 643 C C . ILE A 1 82 ? -1.217 -10.785 -5.154 1.00 96.81 82 ILE A C 1
ATOM 645 O O . ILE A 1 82 ? -1.929 -11.438 -5.919 1.00 96.81 82 ILE A O 1
ATOM 649 N N . LEU A 1 83 ? -1.167 -9.455 -5.158 1.00 98.25 83 LEU A N 1
ATOM 650 C CA . LEU A 1 83 ? -1.874 -8.628 -6.127 1.00 98.25 83 LEU A CA 1
ATOM 651 C C . LEU A 1 83 ? -0.936 -8.034 -7.171 1.00 98.25 83 LEU A C 1
ATOM 653 O O . LEU A 1 83 ? -1.282 -7.983 -8.350 1.00 98.25 83 LEU A O 1
ATOM 657 N N . SER A 1 84 ? 0.255 -7.611 -6.763 1.00 98.25 84 SER A N 1
ATOM 658 C CA . SER A 1 84 ? 1.221 -7.045 -7.695 1.00 98.25 84 SER A CA 1
ATOM 659 C C . SER A 1 84 ? 2.658 -7.265 -7.264 1.00 98.25 84 SER A C 1
ATOM 661 O O . SER A 1 84 ? 2.944 -7.459 -6.077 1.00 98.25 84 SER A O 1
ATOM 663 N N . THR A 1 85 ? 3.554 -7.175 -8.240 1.00 97.50 85 THR A N 1
ATOM 664 C CA . THR A 1 85 ? 4.994 -7.047 -8.031 1.00 97.50 85 THR A CA 1
ATOM 665 C C . THR A 1 85 ? 5.515 -5.734 -8.608 1.00 97.50 85 THR A C 1
ATOM 667 O O . THR A 1 85 ? 4.807 -5.033 -9.324 1.00 97.50 85 THR A O 1
ATOM 670 N N . SER A 1 86 ? 6.745 -5.372 -8.270 1.00 94.88 86 SER A N 1
ATOM 671 C CA . SER A 1 86 ? 7.549 -4.367 -8.969 1.00 94.88 86 SER A CA 1
ATOM 672 C C . SER A 1 86 ? 8.937 -4.938 -9.161 1.00 94.88 86 SER A C 1
ATOM 674 O O . SER A 1 86 ? 9.388 -5.758 -8.360 1.00 94.88 86 SER A O 1
ATOM 676 N N . LYS A 1 87 ? 9.623 -4.480 -10.201 1.00 90.75 87 LYS A N 1
ATOM 677 C CA . LYS A 1 87 ? 11.013 -4.843 -10.431 1.00 90.75 87 LYS A CA 1
ATOM 678 C C . LYS A 1 87 ? 11.909 -4.098 -9.440 1.00 90.75 87 LYS A C 1
ATOM 680 O O . LYS A 1 87 ? 11.802 -2.880 -9.335 1.00 90.75 87 LYS A O 1
ATOM 685 N N . ASP A 1 88 ? 12.775 -4.822 -8.744 1.00 84.19 88 ASP A N 1
ATOM 686 C CA . ASP A 1 88 ? 13.964 -4.290 -8.070 1.00 84.19 88 ASP A CA 1
ATOM 687 C C . ASP A 1 88 ? 15.222 -4.735 -8.841 1.00 84.19 88 ASP A C 1
ATOM 689 O O . ASP A 1 88 ? 15.141 -5.533 -9.782 1.00 84.19 88 ASP A O 1
ATOM 693 N N . ILE A 1 89 ? 16.395 -4.216 -8.470 1.00 76.88 89 ILE A N 1
ATOM 694 C CA . ILE A 1 89 ? 17.673 -4.494 -9.147 1.00 76.88 89 ILE A CA 1
ATOM 695 C C . ILE A 1 89 ? 17.969 -6.002 -9.211 1.00 76.88 89 ILE A C 1
ATOM 697 O O . ILE A 1 89 ? 18.429 -6.488 -10.244 1.00 76.88 89 ILE A O 1
ATOM 701 N N . ASP A 1 90 ? 17.671 -6.742 -8.139 1.00 77.31 90 ASP A N 1
ATOM 702 C CA . ASP A 1 90 ? 17.964 -8.179 -8.027 1.00 77.31 90 ASP A CA 1
ATOM 703 C C . ASP A 1 90 ? 16.774 -9.091 -8.387 1.00 77.31 90 ASP A C 1
ATOM 705 O O . ASP A 1 90 ? 16.889 -10.318 -8.328 1.00 77.31 90 ASP A O 1
ATOM 709 N N . GLY A 1 91 ? 15.629 -8.521 -8.773 1.00 85.44 91 GLY A N 1
ATOM 710 C CA . GLY A 1 91 ? 14.443 -9.278 -9.168 1.00 85.44 91 GLY A CA 1
ATOM 711 C C . GLY A 1 91 ? 13.132 -8.661 -8.696 1.00 85.44 91 GLY A C 1
ATOM 712 O O . GLY A 1 91 ? 13.095 -7.580 -8.119 1.00 85.44 91 GLY A O 1
ATOM 713 N N . ASP A 1 92 ? 12.031 -9.355 -8.964 1.00 92.69 92 ASP A N 1
ATOM 714 C CA . ASP A 1 92 ? 10.703 -8.865 -8.606 1.00 92.69 92 ASP A CA 1
ATOM 715 C C . ASP A 1 92 ? 10.463 -8.950 -7.090 1.00 92.69 92 ASP A C 1
ATOM 717 O O . ASP A 1 92 ? 10.747 -9.964 -6.444 1.00 92.69 92 ASP A O 1
ATOM 721 N N . LEU A 1 93 ? 9.852 -7.903 -6.542 1.00 93.25 93 LEU A N 1
ATOM 722 C CA . LEU A 1 93 ? 9.364 -7.832 -5.169 1.00 93.25 93 LEU A CA 1
ATOM 723 C C . LEU A 1 93 ? 7.847 -7.740 -5.162 1.00 93.25 93 LEU A C 1
ATOM 725 O O . LEU A 1 93 ? 7.253 -7.060 -5.995 1.00 93.25 93 LEU A O 1
ATOM 729 N N . ILE A 1 94 ? 7.212 -8.395 -4.197 1.00 95.06 94 ILE A N 1
ATOM 730 C CA . ILE A 1 94 ? 5.779 -8.264 -3.947 1.00 95.06 94 ILE A CA 1
ATOM 731 C C . ILE A 1 94 ? 5.501 -6.851 -3.440 1.00 95.06 94 ILE A C 1
ATOM 733 O O . ILE A 1 94 ? 6.029 -6.441 -2.408 1.00 95.06 94 ILE A O 1
ATOM 737 N N . THR A 1 95 ? 4.636 -6.126 -4.147 1.00 95.06 95 THR A N 1
ATOM 738 C CA . THR A 1 95 ? 4.321 -4.727 -3.836 1.00 95.06 95 THR A CA 1
ATOM 739 C C . THR A 1 95 ? 2.917 -4.506 -3.322 1.00 95.06 95 THR A C 1
ATOM 741 O O . THR A 1 95 ? 2.695 -3.516 -2.633 1.00 95.06 95 THR A O 1
ATOM 744 N N . SER A 1 96 ? 1.983 -5.414 -3.601 1.00 97.00 96 SER A N 1
ATOM 745 C CA . SER A 1 96 ? 0.625 -5.327 -3.064 1.00 97.00 96 SER A CA 1
ATOM 746 C C . SER A 1 96 ? 0.085 -6.707 -2.723 1.00 97.00 96 SER A C 1
ATOM 748 O O . SER A 1 96 ? 0.262 -7.661 -3.487 1.00 97.00 96 SER A O 1
ATOM 750 N N . ILE A 1 97 ? -0.616 -6.800 -1.596 1.00 95.81 97 ILE A N 1
ATOM 751 C CA . ILE A 1 97 ? -1.302 -8.004 -1.126 1.00 95.81 97 ILE A CA 1
ATOM 752 C C . ILE A 1 97 ? -2.675 -7.653 -0.548 1.00 95.81 97 ILE A C 1
ATOM 754 O O . ILE A 1 97 ? -2.893 -6.555 -0.033 1.00 95.81 97 ILE A O 1
ATOM 758 N N . GLU A 1 98 ? -3.585 -8.620 -0.552 1.00 94.44 98 GLU A N 1
ATOM 759 C CA . GLU A 1 98 ? -4.838 -8.536 0.205 1.00 94.44 98 GLU A CA 1
ATOM 760 C C . GLU A 1 98 ? -5.136 -9.837 0.947 1.00 94.44 98 GLU A C 1
ATOM 762 O O . GLU A 1 98 ? -4.681 -10.912 0.560 1.00 94.44 98 GLU A O 1
ATOM 767 N N . GLY A 1 99 ? -5.924 -9.755 2.013 1.00 91.81 99 GLY A N 1
ATOM 768 C CA . GLY A 1 99 ? -6.335 -10.902 2.805 1.00 91.81 99 GLY A CA 1
ATOM 769 C C . GLY A 1 99 ? -7.295 -11.824 2.049 1.00 91.81 99 GLY A C 1
ATOM 770 O O . GLY A 1 99 ? -8.274 -11.385 1.439 1.00 91.81 99 GLY A O 1
ATOM 771 N N . VAL A 1 100 ? -7.059 -13.135 2.152 1.00 91.38 100 VAL A N 1
ATOM 772 C CA . VAL A 1 100 ? -7.923 -14.173 1.566 1.00 91.38 100 VAL A CA 1
ATOM 773 C C . VAL A 1 100 ? -9.307 -14.144 2.216 1.00 91.38 100 VAL A C 1
ATOM 775 O O . VAL A 1 100 ? -10.323 -14.102 1.516 1.00 91.38 100 VAL A O 1
ATOM 778 N N . LYS A 1 101 ? -9.328 -14.149 3.557 1.00 89.25 101 LYS A N 1
ATOM 779 C CA . LYS A 1 101 ? -10.537 -14.202 4.396 1.00 89.25 101 LYS A CA 1
ATOM 780 C C . LYS A 1 101 ? -10.869 -12.861 5.055 1.00 89.25 101 LYS A C 1
ATOM 782 O O . LYS A 1 101 ? -12.034 -12.476 5.102 1.00 89.25 101 LYS A O 1
ATOM 787 N N . TYR A 1 102 ? -9.861 -12.157 5.565 1.00 89.12 102 TYR A N 1
ATOM 788 C CA . TYR A 1 102 ? -10.032 -10.922 6.338 1.00 89.12 102 TYR A CA 1
ATOM 789 C C . TYR A 1 102 ? -9.809 -9.677 5.465 1.00 89.12 102 TYR A C 1
ATOM 791 O O . TYR A 1 102 ? -9.096 -9.768 4.466 1.00 89.12 102 TYR A O 1
ATOM 799 N N . PRO A 1 103 ? -10.405 -8.515 5.801 1.00 90.81 103 PRO A N 1
ATOM 800 C CA . PRO A 1 103 ? -10.244 -7.269 5.046 1.00 90.81 103 PRO A CA 1
ATOM 801 C C . PRO A 1 103 ? -8.898 -6.595 5.361 1.00 90.81 103 PRO A C 1
ATOM 803 O O . PRO A 1 103 ? -8.845 -5.446 5.785 1.00 90.81 103 PRO A O 1
ATOM 806 N N . PHE A 1 104 ? -7.812 -7.345 5.203 1.00 90.94 104 PHE A N 1
ATOM 807 C CA . PHE A 1 104 ? -6.453 -6.851 5.362 1.00 90.94 104 PHE A CA 1
ATOM 808 C C . PHE A 1 104 ? -5.885 -6.480 4.000 1.00 90.94 104 PHE A C 1
ATOM 810 O O . PHE A 1 104 ? -6.072 -7.208 3.029 1.00 90.94 104 PHE A O 1
ATOM 817 N N . PHE A 1 105 ? -5.178 -5.362 3.947 1.00 93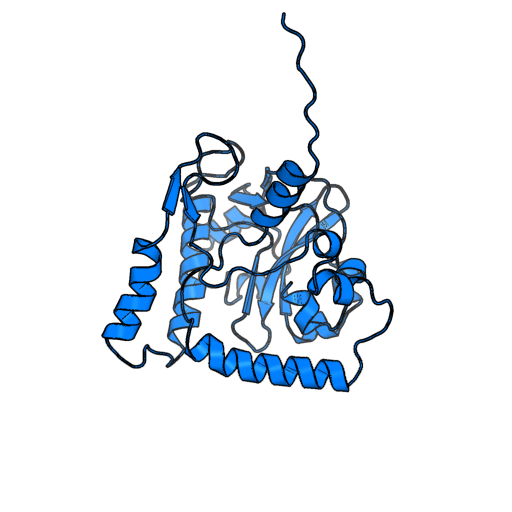.00 105 PHE A N 1
ATOM 818 C CA . PHE A 1 105 ? -4.542 -4.843 2.745 1.00 93.00 105 PHE A CA 1
ATOM 819 C C . PHE A 1 105 ? -3.106 -4.476 3.092 1.00 93.00 105 PHE A C 1
ATOM 821 O O . PHE A 1 105 ? -2.827 -4.073 4.221 1.00 93.00 105 PHE A O 1
ATOM 828 N N . GLY A 1 106 ? -2.198 -4.639 2.139 1.00 93.38 106 GLY A N 1
ATOM 829 C CA . GLY A 1 106 ? -0.814 -4.227 2.305 1.00 93.38 106 GLY A CA 1
ATOM 830 C C . GLY A 1 106 ? -0.240 -3.734 0.992 1.00 93.38 106 GLY A C 1
ATOM 831 O O . GLY A 1 106 ? -0.374 -4.410 -0.027 1.00 93.38 106 GLY A O 1
ATOM 832 N N . THR A 1 107 ? 0.421 -2.585 1.043 1.00 95.19 107 THR A N 1
ATOM 833 C CA . THR A 1 107 ? 1.242 -2.044 -0.037 1.00 95.19 107 THR A CA 1
ATOM 834 C C . THR A 1 107 ? 2.668 -1.886 0.477 1.00 95.19 107 THR A C 1
ATOM 836 O O . THR A 1 107 ? 2.888 -1.535 1.635 1.00 95.19 107 THR A O 1
ATOM 839 N N . GLN A 1 108 ? 3.643 -2.208 -0.365 1.00 92.56 108 GLN A N 1
ATOM 840 C CA . GLN A 1 108 ? 5.055 -1.910 -0.117 1.00 92.56 108 GLN A CA 1
ATOM 841 C C . GLN A 1 108 ? 5.407 -0.485 -0.565 1.00 92.56 108 GLN A C 1
ATOM 843 O O . GLN A 1 108 ? 6.354 0.108 -0.061 1.00 92.56 108 GLN A O 1
ATOM 848 N N . TRP A 1 109 ? 4.643 0.030 -1.528 1.00 94.50 109 TRP A N 1
ATOM 849 C CA . TRP A 1 109 ? 4.669 1.410 -1.991 1.00 94.50 109 TRP A CA 1
ATOM 850 C C . TRP A 1 109 ? 3.802 2.300 -1.097 1.00 94.50 109 TRP A C 1
ATOM 852 O O . TRP A 1 109 ? 2.949 1.801 -0.354 1.00 94.50 109 TRP A O 1
ATOM 862 N N . HIS A 1 110 ? 4.027 3.608 -1.204 1.00 95.44 110 HIS A N 1
ATOM 863 C CA . HIS A 1 110 ? 3.448 4.628 -0.338 1.00 95.44 110 HIS A CA 1
ATOM 864 C C . HIS A 1 110 ? 2.334 5.423 -1.048 1.00 95.44 110 HIS A C 1
ATOM 866 O O . HIS A 1 110 ? 2.614 6.454 -1.670 1.00 95.44 110 HIS A O 1
ATOM 872 N N . PRO A 1 111 ? 1.067 4.959 -1.010 1.00 96.06 111 PRO A N 1
ATOM 873 C CA . PRO A 1 111 ? -0.067 5.677 -1.597 1.00 96.06 111 PRO A CA 1
ATOM 874 C C . PRO A 1 111 ? -0.314 7.049 -0.955 1.00 96.06 111 PRO A C 1
ATOM 876 O O . PRO A 1 111 ? -0.981 7.879 -1.555 1.00 96.06 111 PRO A O 1
ATOM 879 N N . GLU A 1 112 ? 0.178 7.311 0.250 1.00 94.56 112 GLU A N 1
ATOM 880 C CA . GLU A 1 112 ? 0.009 8.580 0.957 1.00 94.56 112 GLU A CA 1
ATOM 881 C C . GLU A 1 112 ? 0.849 9.723 0.378 1.00 94.56 112 GLU A C 1
ATOM 883 O O . GLU A 1 112 ? 0.484 10.881 0.541 1.00 94.56 112 GLU A O 1
ATOM 888 N N . MET A 1 113 ? 1.945 9.417 -0.318 1.00 93.69 113 MET A N 1
ATOM 889 C CA . MET A 1 113 ? 2.933 10.431 -0.704 1.00 93.69 113 MET A CA 1
ATOM 890 C C . MET A 1 113 ? 2.454 11.328 -1.858 1.00 93.69 113 MET A C 1
ATOM 892 O O . MET A 1 113 ? 2.501 12.547 -1.698 1.00 93.69 113 MET A O 1
ATOM 896 N N . PRO A 1 114 ? 1.927 10.792 -2.986 1.00 95.75 114 PRO A N 1
ATOM 897 C CA . PRO A 1 114 ? 1.558 11.600 -4.155 1.00 95.75 114 PRO A CA 1
ATOM 898 C C . PRO A 1 114 ? 0.684 12.838 -3.886 1.00 95.75 114 PRO A C 1
ATOM 900 O O . PRO A 1 114 ? 0.942 13.880 -4.487 1.00 95.75 114 PRO A O 1
ATOM 903 N N . PRO A 1 115 ? -0.358 12.789 -3.033 1.00 95.12 115 PRO A N 1
ATOM 904 C CA . PRO A 1 115 ? -1.184 13.970 -2.781 1.00 95.12 115 PRO A CA 1
ATOM 905 C C . PRO A 1 115 ? -0.656 14.913 -1.688 1.00 95.12 115 PRO A C 1
ATOM 907 O O . PRO A 1 115 ? -1.175 16.026 -1.596 1.00 95.12 115 PRO A O 1
ATOM 910 N N . TYR A 1 116 ? 0.288 14.489 -0.838 1.00 93.38 116 TYR A N 1
ATOM 911 C CA . TYR A 1 116 ? 0.572 15.188 0.426 1.00 93.38 116 TYR A CA 1
ATOM 912 C C . TYR A 1 116 ? 2.039 15.567 0.654 1.00 93.38 116 TYR A C 1
ATOM 914 O O . TYR A 1 116 ? 2.289 16.476 1.441 1.00 93.38 116 TYR A O 1
ATOM 922 N N . GLU A 1 117 ? 2.993 14.924 -0.020 1.00 90.19 117 GLU A N 1
ATOM 923 C CA . GLU A 1 117 ? 4.419 15.043 0.300 1.00 90.19 117 GLU A CA 1
ATOM 924 C C . GLU A 1 117 ? 5.225 15.590 -0.875 1.00 90.19 117 GLU A C 1
ATOM 926 O O . GLU A 1 117 ? 5.301 14.947 -1.913 1.00 90.19 117 GLU A O 1
ATOM 931 N N . PHE A 1 118 ? 5.856 16.755 -0.706 1.00 90.12 118 PHE A N 1
ATOM 932 C CA . PHE A 1 118 ? 6.493 17.505 -1.807 1.00 90.12 118 PHE A CA 1
ATOM 933 C C . PHE A 1 118 ? 8.002 17.719 -1.623 1.00 90.12 118 PHE A C 1
ATOM 935 O O . PHE A 1 118 ? 8.619 18.485 -2.359 1.00 90.12 118 PHE A O 1
ATOM 942 N N . TYR A 1 119 ? 8.602 17.070 -0.625 1.00 84.12 119 TYR A N 1
ATOM 943 C CA . TYR A 1 119 ? 10.007 17.275 -0.257 1.00 84.12 119 TYR A CA 1
ATOM 944 C C . TYR A 1 119 ? 10.994 16.430 -1.090 1.00 84.12 119 TYR A C 1
ATOM 946 O O . TYR A 1 119 ? 12.199 16.649 -1.009 1.00 84.12 119 TYR A O 1
ATOM 954 N N . LEU A 1 120 ? 10.510 15.476 -1.900 1.00 88.12 120 LEU A N 1
ATOM 955 C CA . LEU A 1 120 ? 11.327 14.675 -2.822 1.00 88.12 120 LEU A CA 1
ATOM 956 C C . LEU A 1 120 ? 10.785 14.767 -4.246 1.00 88.12 120 LEU A C 1
ATOM 958 O O . LEU A 1 120 ? 9.643 14.394 -4.506 1.00 88.12 120 LEU A O 1
ATOM 962 N N . GLU A 1 121 ? 11.643 15.149 -5.191 1.00 91.12 121 GLU A N 1
ATOM 963 C CA . GLU A 1 121 ? 11.298 15.222 -6.620 1.00 91.12 121 GLU A CA 1
ATOM 964 C C . GLU A 1 121 ? 10.891 13.864 -7.215 1.00 91.12 121 GLU A C 1
ATOM 966 O O . GLU A 1 121 ? 10.210 13.802 -8.236 1.00 91.12 121 GLU A O 1
ATOM 971 N N . GLN A 1 122 ? 11.311 12.759 -6.591 1.00 94.06 122 GLN A N 1
ATOM 972 C CA . GLN A 1 122 ? 10.988 11.404 -7.032 1.00 94.06 122 GLN A CA 1
ATOM 973 C C . GLN A 1 122 ? 9.554 10.983 -6.683 1.00 94.06 122 GLN A C 1
ATOM 975 O O . GLN A 1 122 ? 9.120 9.931 -7.152 1.00 94.06 122 GLN A O 1
ATOM 980 N N . ILE A 1 123 ? 8.824 11.743 -5.859 1.00 95.06 123 ILE A N 1
ATOM 981 C CA . ILE A 1 123 ? 7.424 11.446 -5.546 1.00 95.06 123 ILE A CA 1
ATOM 982 C C . ILE A 1 123 ? 6.572 11.800 -6.778 1.00 95.06 123 ILE A C 1
ATOM 984 O O . ILE A 1 123 ? 6.604 12.936 -7.255 1.00 95.06 123 ILE A O 1
ATOM 988 N N . PRO A 1 124 ? 5.805 10.849 -7.343 1.00 97.19 124 PRO A N 1
ATOM 989 C CA . PRO A 1 124 ? 5.009 11.125 -8.524 1.00 97.19 124 PRO A CA 1
ATOM 990 C C . PRO A 1 124 ? 3.765 11.934 -8.145 1.00 97.19 124 PRO A C 1
ATOM 992 O O . PRO A 1 124 ? 2.938 11.476 -7.366 1.00 97.19 124 PRO A O 1
ATOM 995 N N . HIS A 1 125 ? 3.594 13.106 -8.758 1.00 97.69 125 HIS A N 1
ATOM 996 C CA . HIS A 1 125 ? 2.450 14.005 -8.536 1.00 97.69 125 HIS A CA 1
ATOM 997 C C . HIS A 1 125 ? 1.475 14.063 -9.727 1.00 97.69 125 HIS A C 1
ATOM 999 O O . HIS A 1 125 ? 0.731 15.032 -9.888 1.00 97.69 125 HIS A O 1
ATOM 1005 N N . SER A 1 126 ? 1.482 13.050 -10.603 1.00 98.38 126 SER A N 1
ATOM 1006 C CA . SER A 1 126 ? 0.544 12.996 -11.730 1.00 98.38 126 SER A CA 1
ATOM 1007 C C . SER A 1 126 ? -0.905 12.844 -11.251 1.00 98.38 126 SER A C 1
ATOM 1009 O O . SER A 1 126 ? -1.180 12.382 -10.139 1.00 98.38 126 SER A O 1
ATOM 1011 N N . SER A 1 127 ? -1.863 13.207 -12.111 1.00 98.44 127 SER A N 1
ATOM 1012 C CA . SER A 1 127 ? -3.290 13.055 -11.796 1.00 98.44 127 SER A CA 1
ATOM 1013 C C . SER A 1 127 ? -3.655 11.593 -11.517 1.00 98.44 127 SER A C 1
ATOM 1015 O O . SER A 1 127 ? -4.481 11.308 -10.651 1.00 98.44 127 SER A O 1
ATOM 1017 N N . GLU A 1 128 ? -3.024 10.669 -12.235 1.00 98.62 128 GLU A N 1
ATOM 1018 C CA . GLU A 1 128 ? -3.147 9.225 -12.087 1.00 98.62 128 GLU A CA 1
ATOM 1019 C C . GLU A 1 128 ? -2.631 8.766 -10.720 1.00 98.62 128 GLU A C 1
ATOM 1021 O O . GLU A 1 128 ? -3.356 8.059 -10.019 1.00 98.62 128 GLU A O 1
ATOM 1026 N N . ALA A 1 129 ? -1.436 9.216 -10.311 1.00 98.31 129 ALA A N 1
ATOM 1027 C CA . ALA A 1 129 ? -0.857 8.898 -9.005 1.00 98.31 129 ALA A CA 1
ATOM 1028 C C . ALA A 1 129 ? -1.786 9.346 -7.865 1.00 98.31 129 ALA A C 1
ATOM 1030 O O . ALA A 1 129 ? -2.151 8.549 -7.003 1.00 98.31 129 ALA A O 1
ATOM 1031 N N . ILE A 1 130 ? -2.275 10.589 -7.926 1.00 98.38 130 ILE A N 1
ATOM 1032 C CA . ILE A 1 130 ? -3.202 11.147 -6.929 1.00 98.38 130 ILE A CA 1
ATOM 1033 C C . ILE A 1 130 ? -4.531 10.375 -6.894 1.00 98.38 130 ILE A C 1
ATOM 1035 O O . ILE A 1 130 ? -5.057 10.088 -5.817 1.00 98.38 130 ILE A O 1
ATOM 1039 N N . GLN A 1 131 ? -5.089 10.002 -8.049 1.00 98.56 131 GLN A N 1
ATOM 1040 C CA . GLN A 1 131 ? -6.342 9.239 -8.104 1.00 98.56 131 GLN A CA 1
ATOM 1041 C C . GLN A 1 131 ? -6.183 7.815 -7.557 1.00 98.56 131 GLN A C 1
ATOM 1043 O O . GLN A 1 131 ? -7.072 7.321 -6.861 1.00 98.56 131 GLN A O 1
ATOM 1048 N N . VAL A 1 132 ? -5.048 7.161 -7.818 1.00 98.44 132 VAL A N 1
ATOM 1049 C CA . VAL A 1 132 ? -4.709 5.857 -7.227 1.00 98.44 132 VAL A CA 1
ATOM 1050 C C . VAL A 1 132 ? -4.579 5.964 -5.703 1.00 98.44 132 VAL A C 1
ATOM 1052 O O . VAL A 1 132 ? -5.112 5.115 -4.978 1.00 98.44 132 VAL A O 1
ATOM 1055 N N . SER A 1 133 ? -3.936 7.018 -5.198 1.00 97.56 133 SER A N 1
ATOM 1056 C CA . SER A 1 133 ? -3.832 7.312 -3.764 1.00 97.56 133 SER A CA 1
ATOM 1057 C C . SER A 1 133 ? -5.204 7.459 -3.103 1.00 97.56 133 SER A C 1
ATOM 1059 O O . SER A 1 133 ? -5.510 6.778 -2.120 1.00 97.56 133 SER A O 1
ATOM 1061 N N . GLN A 1 134 ? -6.073 8.291 -3.681 1.00 97.44 134 GLN A N 1
ATOM 1062 C CA . GLN A 1 134 ? -7.435 8.523 -3.186 1.00 97.44 134 GLN A CA 1
ATOM 1063 C C . GLN A 1 134 ? -8.283 7.247 -3.195 1.00 97.44 134 GLN A C 1
ATOM 1065 O O . GLN A 1 134 ? -9.020 6.972 -2.242 1.00 97.44 134 GLN A O 1
ATOM 1070 N N . HIS A 1 135 ? -8.162 6.443 -4.252 1.00 98.06 135 HIS A N 1
ATOM 1071 C CA . HIS A 1 135 ? -8.825 5.146 -4.347 1.00 98.06 135 HIS A CA 1
ATOM 1072 C C . HIS A 1 135 ? -8.371 4.202 -3.229 1.00 98.06 135 HIS A C 1
ATOM 1074 O O . HIS A 1 135 ? -9.204 3.607 -2.547 1.00 98.06 135 HIS A O 1
ATOM 1080 N N . THR A 1 136 ? -7.062 4.117 -2.984 1.00 96.31 136 THR A N 1
ATOM 1081 C CA . THR A 1 136 ? -6.491 3.264 -1.930 1.00 96.31 136 THR A CA 1
ATOM 1082 C C . THR A 1 136 ? -7.008 3.664 -0.544 1.00 96.31 136 THR A C 1
ATOM 1084 O O . THR A 1 136 ? -7.440 2.804 0.228 1.00 96.31 136 THR A O 1
ATOM 1087 N N . GLY A 1 137 ? -7.065 4.969 -0.251 1.00 95.56 137 GLY A N 1
ATOM 1088 C CA . GLY A 1 137 ? -7.682 5.484 0.975 1.00 95.56 137 GLY A CA 1
ATOM 1089 C C . GLY A 1 137 ? -9.176 5.150 1.077 1.00 95.56 137 GLY A C 1
ATOM 1090 O O . GLY A 1 137 ? -9.651 4.720 2.130 1.00 95.56 137 GLY A O 1
ATOM 1091 N N . SER A 1 138 ? -9.913 5.257 -0.030 1.00 96.50 138 SER A N 1
ATOM 1092 C CA . SER A 1 138 ? -11.345 4.933 -0.080 1.00 96.50 138 SER A CA 1
ATOM 1093 C C . SER A 1 138 ? -11.616 3.453 0.206 1.00 96.50 138 SER A C 1
ATOM 1095 O O . SER A 1 138 ? -12.539 3.136 0.954 1.00 96.50 138 SER A O 1
ATOM 1097 N N . VAL A 1 139 ? -10.788 2.535 -0.308 1.00 95.81 139 VAL A N 1
ATOM 1098 C CA . VAL A 1 139 ? -10.894 1.092 -0.012 1.00 95.81 139 VAL A CA 1
ATOM 1099 C C . VAL A 1 139 ? -10.765 0.824 1.489 1.00 95.81 139 VAL A C 1
ATOM 1101 O O . VAL A 1 139 ? -11.549 0.047 2.045 1.00 95.81 139 VAL A O 1
ATOM 1104 N N . LEU A 1 140 ? -9.813 1.480 2.161 1.00 93.31 140 LEU A N 1
ATOM 1105 C CA . LEU A 1 140 ? -9.631 1.349 3.606 1.00 93.31 140 LEU A CA 1
ATOM 1106 C C . LEU A 1 140 ? -10.851 1.870 4.378 1.00 93.31 140 LEU A C 1
ATOM 1108 O O . LEU A 1 140 ? -11.351 1.182 5.269 1.00 93.31 140 LEU A O 1
ATOM 1112 N N . VAL A 1 141 ? -11.365 3.048 4.014 1.00 94.25 141 VAL A N 1
ATOM 1113 C CA . VAL A 1 141 ? -12.558 3.640 4.644 1.00 94.25 141 VAL A CA 1
ATOM 1114 C C . VAL A 1 141 ? -13.788 2.747 4.452 1.00 94.25 141 VAL A C 1
ATOM 1116 O O . VAL A 1 141 ? -14.507 2.470 5.414 1.00 94.25 141 VAL A O 1
ATOM 1119 N N . GLU A 1 142 ? -14.011 2.215 3.249 1.00 94.62 142 GLU A N 1
ATOM 1120 C CA . GLU A 1 142 ? -15.127 1.299 2.980 1.00 94.62 142 GLU A CA 1
ATOM 1121 C C . GLU A 1 142 ? -14.992 -0.041 3.716 1.00 94.62 142 GLU A C 1
ATOM 1123 O O . GLU A 1 142 ? -15.995 -0.658 4.086 1.00 94.62 142 GLU A O 1
ATOM 1128 N N . ALA A 1 143 ? -13.768 -0.506 3.978 1.00 91.94 143 ALA A N 1
ATOM 1129 C CA . ALA A 1 143 ? -13.545 -1.650 4.854 1.00 91.94 143 ALA A CA 1
ATOM 1130 C C . ALA A 1 143 ? -13.861 -1.311 6.321 1.00 91.94 143 ALA A C 1
ATOM 1132 O O . ALA A 1 143 ? -14.543 -2.092 6.988 1.00 91.94 143 ALA A O 1
ATOM 1133 N N . ALA A 1 144 ? -13.427 -0.144 6.808 1.00 91.81 144 ALA A N 1
ATOM 1134 C CA . ALA A 1 144 ? -13.647 0.307 8.182 1.00 91.81 144 ALA A CA 1
ATOM 1135 C C . ALA A 1 144 ? -15.135 0.514 8.508 1.00 91.81 144 ALA A C 1
ATOM 1137 O O . ALA A 1 144 ? -15.583 0.119 9.584 1.00 91.81 144 ALA A O 1
ATOM 1138 N N . LYS A 1 145 ? -15.930 1.027 7.557 1.00 93.19 145 LYS A N 1
ATOM 1139 C CA . LYS A 1 145 ? -17.389 1.225 7.691 1.00 93.19 145 LYS A CA 1
ATOM 1140 C C . LYS A 1 145 ? -18.184 -0.056 7.964 1.00 93.19 145 LYS A C 1
ATOM 1142 O O . LYS A 1 145 ? -19.339 0.016 8.370 1.00 93.19 145 LYS A O 1
ATOM 1147 N N . LYS A 1 146 ? -17.592 -1.232 7.738 1.00 91.44 146 LYS A N 1
ATOM 1148 C CA . LYS A 1 146 ? -18.214 -2.529 8.057 1.00 91.44 146 LYS A CA 1
ATOM 1149 C C . LYS A 1 146 ? -18.101 -2.884 9.539 1.00 91.44 146 LYS A C 1
ATOM 1151 O O . LYS A 1 146 ? -18.741 -3.833 9.984 1.00 91.44 146 LYS A O 1
ATOM 1156 N N . SER A 1 147 ? -17.274 -2.160 10.290 1.00 93.69 147 SER A N 1
ATOM 1157 C CA . SER A 1 147 ? -17.189 -2.287 11.737 1.00 93.69 147 SER A CA 1
ATOM 1158 C C . SER A 1 147 ? -18.355 -1.567 12.410 1.00 93.69 147 SER A C 1
ATOM 1160 O O . SER A 1 147 ? -18.730 -0.469 12.012 1.00 93.69 147 SER A O 1
ATOM 1162 N N . LEU A 1 148 ? -18.890 -2.170 13.472 1.00 94.00 148 LEU A N 1
ATOM 1163 C CA . LEU A 1 148 ? -19.870 -1.534 14.360 1.00 94.00 148 LEU A CA 1
ATOM 1164 C C . LEU A 1 148 ? -19.204 -0.807 15.539 1.00 94.00 148 LEU A C 1
ATOM 1166 O O . LEU A 1 148 ? -19.896 -0.336 16.443 1.00 94.00 148 LEU A O 1
ATOM 1170 N N . HIS A 1 149 ? -17.868 -0.757 15.569 1.00 92.25 149 HIS A N 1
ATOM 1171 C CA . HIS A 1 149 ? -17.143 -0.045 16.613 1.00 92.25 149 HIS A CA 1
ATOM 1172 C C . HIS A 1 149 ? -17.484 1.441 16.578 1.00 92.25 149 HIS A C 1
ATOM 1174 O O . HIS A 1 149 ? -17.543 2.067 15.521 1.00 92.25 149 HIS A O 1
ATOM 1180 N N . ARG A 1 150 ? -17.687 1.994 17.768 1.00 90.50 150 ARG A N 1
ATOM 1181 C CA . ARG A 1 150 ? -17.969 3.405 17.993 1.00 90.50 150 ARG A CA 1
ATOM 1182 C C . ARG A 1 150 ? -17.434 3.809 19.365 1.00 90.50 150 ARG A C 1
ATOM 1184 O O . ARG A 1 150 ? -17.368 2.940 20.241 1.00 90.50 150 ARG A O 1
ATOM 1191 N N . PRO A 1 151 ? -17.098 5.090 19.567 1.00 90.25 151 PRO A N 1
ATOM 1192 C CA . PRO A 1 151 ? -16.809 5.612 20.895 1.00 90.25 151 PRO A CA 1
ATOM 1193 C C . PRO A 1 151 ? -17.964 5.319 21.864 1.00 90.25 151 PRO A C 1
ATOM 1195 O O . PRO A 1 151 ? -19.135 5.299 21.476 1.00 90.25 151 PRO A O 1
ATOM 1198 N N . GLN A 1 152 ? -17.629 5.074 23.127 1.00 92.75 152 GLN A N 1
ATOM 1199 C CA . GLN A 1 152 ? -18.574 4.797 24.209 1.00 92.75 152 GLN A CA 1
ATOM 1200 C C . GLN A 1 152 ? -19.420 6.027 24.557 1.00 92.75 152 GLN A C 1
ATOM 1202 O O . GLN A 1 152 ? -20.569 5.879 24.971 1.00 92.75 152 GLN A O 1
ATOM 1207 N N . SER A 1 153 ? -18.872 7.231 24.370 1.00 94.38 153 SER A N 1
ATOM 1208 C CA . SER A 1 153 ? -19.569 8.499 24.583 1.00 94.38 153 SER A CA 1
ATOM 1209 C C . SER A 1 153 ? -19.078 9.585 23.621 1.00 94.38 153 SER A C 1
ATOM 1211 O O . SER A 1 153 ? -18.077 9.411 22.917 1.00 94.38 153 SER A O 1
ATOM 1213 N N . LYS A 1 154 ? -19.781 10.725 23.601 1.00 91.81 154 LYS A N 1
ATOM 1214 C CA . LYS A 1 154 ? -19.388 11.882 22.789 1.00 91.81 154 LYS A CA 1
ATOM 1215 C C . LYS A 1 154 ? -18.072 12.490 23.272 1.00 91.81 154 LYS A C 1
ATOM 1217 O O . LYS A 1 154 ? -17.271 12.948 22.467 1.00 91.81 154 LYS A O 1
ATOM 1222 N N . GLU A 1 155 ? -17.839 12.461 24.575 1.00 90.94 155 GLU A N 1
ATOM 1223 C CA . GLU A 1 155 ? -16.614 12.939 25.211 1.00 90.94 155 GLU A CA 1
ATOM 1224 C C . GLU A 1 155 ? -15.420 12.088 24.778 1.00 90.94 155 GLU A C 1
ATOM 1226 O O . GLU A 1 155 ? -14.401 12.646 24.385 1.00 90.94 155 GLU A O 1
ATOM 1231 N N . GLN A 1 156 ? -15.565 10.756 24.749 1.00 86.25 156 GLN A N 1
ATOM 1232 C CA . GLN A 1 156 ? -14.508 9.875 24.242 1.00 86.25 156 GLN A CA 1
ATOM 1233 C C . GLN A 1 156 ? -14.235 10.116 22.749 1.00 86.25 156 GLN A C 1
ATOM 1235 O O . GLN A 1 156 ? -13.084 10.116 22.324 1.00 86.25 156 GLN A O 1
ATOM 1240 N N . GLU A 1 157 ? -15.276 10.342 21.941 1.00 86.56 157 GLU A N 1
ATOM 1241 C CA . GLU A 1 157 ? -15.108 10.704 20.527 1.00 86.56 157 GLU A CA 1
ATOM 1242 C C . GLU A 1 157 ? -14.300 12.001 20.372 1.00 86.56 157 GLU A C 1
ATOM 1244 O O . GLU A 1 157 ? -13.364 12.058 19.576 1.00 86.56 157 GLU A O 1
ATOM 1249 N N . LEU A 1 158 ? -14.638 13.033 21.152 1.00 84.62 158 LEU A N 1
ATOM 1250 C CA . LEU A 1 158 ? -13.925 14.308 21.147 1.00 84.62 158 LEU A CA 1
ATOM 1251 C C . LEU A 1 158 ? -12.491 14.172 21.662 1.00 84.62 158 LEU A C 1
ATOM 1253 O O . LEU A 1 158 ? -11.618 14.854 21.141 1.00 84.62 158 LEU A O 1
ATOM 1257 N N . GLU A 1 159 ? -12.227 13.294 22.631 1.00 84.00 159 GLU A N 1
ATOM 1258 C CA . GLU A 1 159 ? -10.864 13.001 23.083 1.00 84.00 159 GLU A CA 1
ATOM 1259 C C . GLU A 1 159 ? -10.042 12.357 21.960 1.00 84.00 159 GLU A C 1
ATOM 1261 O O . GLU A 1 159 ? -8.948 12.831 21.668 1.00 84.00 159 GLU A O 1
ATOM 1266 N N . LEU A 1 160 ? -10.582 11.342 21.272 1.00 81.06 160 LEU A N 1
ATOM 1267 C CA . LEU A 1 160 ? -9.902 10.667 20.159 1.00 81.06 160 LEU A CA 1
ATOM 1268 C C . LEU A 1 160 ? -9.592 11.622 18.999 1.00 81.06 160 LEU A C 1
ATOM 1270 O O . LEU A 1 160 ? -8.495 11.586 18.448 1.00 81.06 160 LEU A O 1
ATOM 1274 N N . VAL A 1 161 ? -10.535 12.499 18.644 1.00 77.50 161 VAL A N 1
ATOM 1275 C CA . VAL A 1 161 ? -10.316 13.539 17.623 1.00 77.50 161 VAL A CA 1
ATOM 1276 C C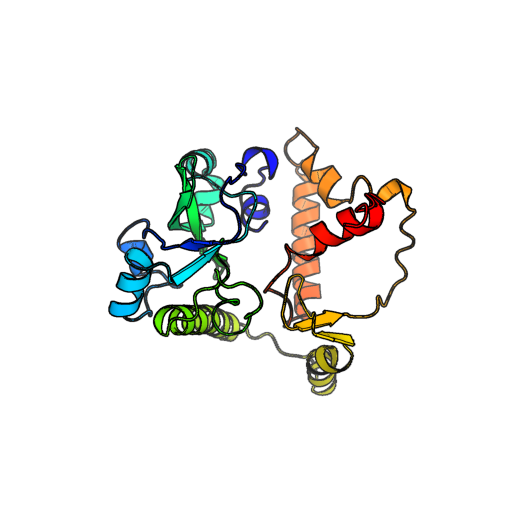 . VAL A 1 161 ? -9.340 14.606 18.133 1.00 77.50 161 VAL A C 1
ATOM 1278 O O . VAL A 1 161 ? -8.454 15.046 17.402 1.00 77.50 161 VAL A O 1
ATOM 1281 N N . GLY A 1 162 ? -9.476 14.995 19.400 1.00 66.38 162 GLY A N 1
ATOM 1282 C CA . GLY A 1 162 ? -8.665 16.007 20.069 1.00 66.38 162 GLY A CA 1
ATOM 1283 C C . GLY A 1 162 ? -7.213 15.594 20.303 1.00 66.38 162 GLY A C 1
ATOM 1284 O O . GLY A 1 162 ? -6.374 16.477 20.471 1.00 66.38 162 GLY A O 1
ATOM 1285 N N . LEU A 1 163 ? -6.875 14.297 20.242 1.00 65.94 163 LEU A N 1
ATOM 1286 C CA . LEU A 1 163 ? -5.484 13.826 20.251 1.00 65.94 163 LEU A CA 1
ATOM 1287 C C . LEU A 1 163 ? -4.654 14.573 19.202 1.00 65.94 163 LEU A C 1
ATOM 1289 O O . LEU A 1 163 ? -3.581 15.076 19.519 1.00 65.94 163 LEU A O 1
ATOM 1293 N N . MET A 1 164 ? -5.191 14.741 17.991 1.00 64.06 164 MET A N 1
ATOM 1294 C CA . MET A 1 164 ? -4.518 15.470 16.910 1.00 64.06 164 MET A CA 1
ATOM 1295 C C . MET A 1 164 ? -4.317 16.959 17.228 1.00 64.06 164 MET A C 1
ATOM 1297 O O . MET A 1 164 ? -3.380 17.573 16.728 1.00 64.06 164 MET A O 1
ATOM 1301 N N . SER A 1 165 ? -5.172 17.546 18.069 1.00 63.81 165 SER A N 1
ATOM 1302 C CA . SER A 1 165 ? -5.074 18.944 18.505 1.00 63.81 165 SER A CA 1
ATOM 1303 C C . SER A 1 165 ? -4.049 19.160 19.622 1.00 63.81 165 SER A C 1
ATOM 1305 O O . SER A 1 165 ? -3.585 20.281 19.801 1.00 63.81 165 SER A O 1
ATOM 1307 N N . GLY A 1 166 ? -3.701 18.109 20.370 1.00 64.44 166 GLY A N 1
ATOM 1308 C CA . GLY A 1 166 ? -2.659 18.138 21.402 1.00 64.44 166 GLY A CA 1
ATOM 1309 C C . GLY A 1 166 ? -1.257 17.817 20.881 1.00 64.44 166 GLY A C 1
ATOM 1310 O O . GLY A 1 166 ? -0.313 17.787 21.665 1.00 64.44 166 GLY A O 1
ATOM 1311 N N . ALA A 1 167 ? -1.117 17.540 19.586 1.00 69.94 167 ALA A N 1
ATOM 1312 C CA . ALA A 1 167 ? 0.161 17.213 18.980 1.00 69.94 167 ALA A CA 1
ATOM 1313 C C . ALA A 1 167 ? 1.000 18.469 18.713 1.00 69.94 167 ALA A C 1
ATOM 1315 O O . ALA A 1 167 ? 0.507 19.477 18.200 1.00 69.94 167 ALA A O 1
ATOM 1316 N N . HIS A 1 168 ? 2.299 18.376 18.979 1.00 72.19 168 HIS A N 1
ATOM 1317 C CA . HIS A 1 168 ? 3.264 19.334 18.460 1.00 72.19 168 HIS A CA 1
ATOM 1318 C C . HIS A 1 168 ? 3.492 19.042 16.982 1.00 72.19 168 HIS A C 1
ATOM 1320 O O . HIS A 1 168 ? 3.813 17.917 16.605 1.00 72.19 168 HIS A O 1
ATOM 1326 N N . VAL A 1 169 ? 3.329 20.054 16.139 1.00 70.38 169 VAL A N 1
ATOM 1327 C CA . VAL A 1 169 ? 3.541 19.918 14.701 1.00 70.38 169 VAL A CA 1
ATOM 1328 C C . VAL A 1 169 ? 4.922 20.448 14.365 1.00 70.38 169 VAL A C 1
ATOM 1330 O O . VAL A 1 169 ? 5.222 21.606 14.649 1.00 70.38 169 VAL A O 1
ATOM 1333 N N . ASN A 1 170 ? 5.749 19.608 13.748 1.00 70.19 170 ASN A N 1
ATOM 1334 C CA . ASN A 1 170 ? 6.932 20.088 13.050 1.00 70.19 170 ASN A CA 1
ATOM 1335 C C . ASN A 1 170 ? 6.641 20.096 11.553 1.00 70.19 170 ASN A C 1
ATOM 1337 O O . ASN A 1 170 ? 6.270 19.063 10.988 1.00 70.19 170 ASN A O 1
ATOM 1341 N N . VAL A 1 171 ? 6.824 21.256 10.935 1.00 67.69 171 VAL A N 1
ATOM 1342 C CA . VAL A 1 171 ? 6.908 21.387 9.484 1.00 67.69 171 VAL A CA 1
ATOM 1343 C C . VAL A 1 171 ? 8.392 21.279 9.180 1.00 67.69 171 VAL A C 1
ATOM 1345 O O . VAL A 1 171 ? 9.157 22.179 9.524 1.00 67.69 171 VAL A O 1
ATOM 1348 N N . ALA A 1 172 ? 8.824 20.122 8.685 1.00 59.16 172 ALA A N 1
ATOM 1349 C CA . ALA A 1 172 ? 10.232 19.931 8.373 1.00 59.16 172 ALA A CA 1
ATOM 1350 C C . ALA A 1 172 ? 10.576 20.741 7.119 1.00 59.16 172 ALA A C 1
ATOM 1352 O O . ALA A 1 172 ? 9.835 20.675 6.141 1.00 59.16 172 ALA A O 1
ATOM 1353 N N . ASP A 1 173 ? 11.703 21.460 7.142 1.00 52.69 173 ASP A N 1
ATOM 1354 C CA . ASP A 1 173 ? 12.200 22.132 5.938 1.00 52.69 173 ASP A CA 1
ATOM 1355 C C . ASP A 1 173 ? 12.721 21.108 4.911 1.00 52.69 173 ASP A C 1
ATOM 1357 O O . ASP A 1 173 ? 12.500 21.315 3.725 1.00 52.69 173 ASP A O 1
ATOM 1361 N N . GLU A 1 174 ? 13.349 19.981 5.307 1.00 51.16 174 GLU A N 1
ATOM 1362 C CA . GLU A 1 174 ? 14.008 19.100 4.309 1.00 51.16 174 GLU A CA 1
ATOM 1363 C C . GLU A 1 174 ? 14.113 17.584 4.614 1.00 51.16 174 GLU A C 1
ATOM 1365 O O . GLU A 1 174 ? 14.517 16.826 3.736 1.00 51.16 174 GLU A O 1
ATOM 1370 N N . GLU A 1 175 ? 13.754 17.061 5.794 1.00 57.34 175 GLU A N 1
ATOM 1371 C CA . GLU A 1 175 ? 14.104 15.663 6.137 1.00 57.34 175 GLU A CA 1
ATOM 1372 C C . GLU A 1 175 ? 12.899 14.812 6.576 1.00 57.34 175 GLU A C 1
ATOM 1374 O O . GLU A 1 175 ? 12.702 14.612 7.767 1.00 57.34 175 GLU A O 1
ATOM 1379 N N . ASN A 1 176 ? 12.143 14.238 5.627 1.00 61.41 176 ASN A N 1
ATOM 1380 C CA . ASN A 1 176 ? 11.307 13.010 5.732 1.00 61.41 176 ASN A CA 1
ATOM 1381 C C . ASN A 1 176 ? 9.794 13.165 5.517 1.00 61.41 176 ASN A C 1
ATOM 1383 O O . ASN A 1 176 ? 9.193 12.241 4.989 1.00 61.41 176 ASN A O 1
ATOM 1387 N N . ALA A 1 177 ? 9.159 14.237 5.982 1.00 68.62 177 ALA A N 1
ATOM 1388 C CA . ALA A 1 177 ? 7.732 14.482 5.760 1.00 68.62 177 ALA A CA 1
ATOM 1389 C C . ALA A 1 177 ? 7.457 15.975 5.909 1.00 68.62 177 ALA A C 1
ATOM 1391 O O . ALA A 1 177 ? 7.974 16.605 6.835 1.00 68.62 177 ALA A O 1
ATOM 1392 N N . SER A 1 178 ? 6.616 16.536 5.045 1.00 76.12 178 SER A N 1
ATOM 1393 C CA . SER A 1 178 ? 6.233 17.947 5.068 1.00 76.12 178 SER A CA 1
ATOM 1394 C C . SER A 1 178 ? 5.608 18.339 6.408 1.00 76.12 178 SER A C 1
ATOM 1396 O O . SER A 1 178 ? 5.779 19.466 6.865 1.00 76.12 178 SER A O 1
ATOM 1398 N N . MET A 1 179 ? 4.919 17.411 7.079 1.00 80.62 179 MET A N 1
ATOM 1399 C CA . MET A 1 179 ? 4.349 17.642 8.401 1.00 80.62 179 MET A CA 1
ATOM 1400 C C . MET A 1 179 ? 4.374 16.372 9.251 1.00 80.62 179 MET A C 1
ATOM 1402 O O . MET A 1 179 ? 3.886 15.325 8.840 1.00 80.62 179 MET A O 1
ATOM 1406 N N . THR A 1 180 ? 4.898 16.471 10.474 1.00 82.00 180 THR A N 1
ATOM 1407 C CA . THR A 1 180 ? 4.900 15.364 11.444 1.00 82.00 180 THR A CA 1
ATOM 1408 C C . THR A 1 180 ? 4.251 15.785 12.759 1.00 82.00 180 THR A C 1
ATOM 1410 O O . THR A 1 180 ? 4.581 16.834 13.317 1.00 82.00 180 THR A O 1
ATOM 1413 N N . TYR A 1 181 ? 3.355 14.937 13.269 1.00 80.06 181 TYR A N 1
ATOM 1414 C CA . TYR A 1 181 ? 2.726 15.084 14.582 1.00 80.06 181 TYR A CA 1
ATOM 1415 C C . TYR A 1 181 ? 3.565 14.388 15.663 1.00 80.06 181 TYR A C 1
ATOM 1417 O O . TYR A 1 181 ? 3.816 13.185 15.586 1.00 80.06 181 TYR A O 1
ATOM 1425 N N . PHE A 1 182 ? 3.965 15.134 16.690 1.00 81.62 182 PHE A N 1
ATOM 1426 C CA . PHE A 1 182 ? 4.661 14.638 17.875 1.00 81.62 182 PHE A CA 1
ATOM 1427 C C . PHE A 1 182 ? 3.721 14.662 19.078 1.00 81.62 182 PHE A C 1
ATOM 1429 O O . PHE A 1 182 ? 3.018 15.644 19.309 1.00 81.62 182 PHE A O 1
ATOM 1436 N N . PHE A 1 183 ? 3.738 13.590 19.864 1.00 81.25 183 PHE A N 1
ATOM 1437 C CA . PHE A 1 183 ? 2.911 13.446 21.057 1.00 81.25 183 PHE A CA 1
ATOM 1438 C C . PHE A 1 183 ? 3.809 13.229 22.269 1.00 81.25 183 PHE A C 1
ATOM 1440 O O . PHE A 1 183 ? 4.726 12.405 22.220 1.00 81.25 183 PHE A O 1
ATOM 1447 N N . ASP A 1 184 ? 3.523 13.930 23.363 1.00 78.94 184 ASP A N 1
ATOM 1448 C CA . ASP A 1 184 ? 4.233 13.722 24.618 1.00 78.94 184 ASP A CA 1
ATOM 1449 C C . ASP A 1 184 ? 3.979 12.312 25.158 1.00 78.94 184 ASP A C 1
ATOM 1451 O O . ASP A 1 184 ? 2.845 11.821 25.221 1.00 78.94 184 ASP A O 1
ATOM 1455 N N . ALA A 1 185 ? 5.048 11.650 25.595 1.00 66.69 185 ALA A N 1
ATOM 1456 C CA . ALA A 1 185 ? 4.935 10.350 26.232 1.00 66.69 185 ALA A CA 1
ATOM 1457 C C . ALA A 1 185 ? 4.219 10.499 27.586 1.00 66.69 185 ALA A C 1
ATOM 1459 O O . ALA A 1 185 ? 4.771 11.055 28.535 1.00 66.69 185 ALA A O 1
ATOM 1460 N N . LYS A 1 186 ? 3.001 9.950 27.713 1.00 56.53 186 LYS A N 1
ATOM 1461 C CA . LYS A 1 186 ? 2.253 9.930 28.991 1.00 56.53 186 LYS A CA 1
ATOM 1462 C C . LYS A 1 186 ? 2.912 9.053 30.074 1.00 56.53 186 LYS A C 1
ATOM 1464 O O . LYS A 1 186 ? 2.514 9.114 31.233 1.00 56.53 186 LYS A O 1
ATOM 1469 N N . VAL A 1 187 ? 3.929 8.264 29.719 1.00 41.44 187 VAL A N 1
ATOM 1470 C CA . VAL A 1 187 ? 4.758 7.469 30.635 1.00 41.44 187 VAL A CA 1
ATOM 1471 C C . VAL A 1 187 ? 6.222 7.740 30.294 1.00 41.44 187 VAL A C 1
ATOM 1473 O O . VAL A 1 187 ? 6.639 7.494 29.163 1.00 41.44 187 VAL A O 1
ATOM 1476 N N . LYS A 1 188 ? 7.021 8.208 31.265 1.00 37.22 188 LYS A N 1
ATOM 1477 C CA . LYS A 1 188 ? 8.482 8.080 31.180 1.00 37.22 188 LYS A CA 1
ATOM 1478 C C . LYS A 1 188 ? 8.783 6.586 31.181 1.00 37.22 188 LYS A C 1
ATOM 1480 O O . LYS A 1 188 ? 8.731 5.951 32.231 1.00 37.22 188 LYS A O 1
ATOM 1485 N N . LEU A 1 189 ? 9.028 6.014 30.009 1.00 38.03 189 LEU A N 1
ATOM 1486 C CA . LEU A 1 189 ? 9.639 4.699 29.939 1.00 38.03 189 LEU A CA 1
ATOM 1487 C C . LEU A 1 189 ? 11.039 4.868 30.532 1.00 38.03 189 LEU A C 1
ATOM 1489 O O . LEU A 1 189 ? 11.870 5.562 29.950 1.00 38.03 189 LEU A O 1
ATOM 1493 N N . ASP A 1 190 ? 11.269 4.298 31.712 1.00 36.38 190 ASP A N 1
ATOM 1494 C CA . ASP A 1 190 ? 12.592 4.210 32.335 1.00 36.38 190 ASP A CA 1
ATOM 1495 C C . ASP A 1 190 ? 13.397 3.151 31.565 1.00 36.38 190 ASP A C 1
ATOM 1497 O O . ASP A 1 190 ? 13.647 2.042 32.032 1.00 36.38 190 ASP A O 1
ATOM 1501 N N . VAL A 1 191 ? 13.674 3.446 30.292 1.00 39.41 191 VAL A N 1
ATOM 1502 C CA . VAL A 1 191 ? 14.531 2.622 29.446 1.00 39.41 191 VAL A CA 1
ATOM 1503 C C . VAL A 1 191 ? 15.945 3.014 29.815 1.00 39.41 191 VAL A C 1
ATOM 1505 O O . VAL A 1 191 ? 16.416 4.088 29.446 1.00 39.41 191 VAL A O 1
ATOM 1508 N N . ARG A 1 192 ? 16.613 2.157 30.583 1.00 36.69 192 ARG A N 1
ATOM 1509 C CA . ARG A 1 192 ? 18.053 2.280 30.782 1.00 36.69 192 ARG A CA 1
ATOM 1510 C C . ARG A 1 192 ? 18.726 2.155 29.408 1.00 36.69 192 ARG A C 1
ATOM 1512 O O . ARG A 1 192 ? 18.368 1.284 28.611 1.00 36.69 192 ARG A O 1
ATOM 1519 N N . ASP A 1 193 ? 19.654 3.063 29.111 1.00 40.50 193 ASP A N 1
ATOM 1520 C CA . ASP A 1 193 ? 20.296 3.218 27.793 1.00 40.50 193 ASP A CA 1
ATOM 1521 C C . ASP A 1 193 ? 20.984 1.938 27.270 1.00 40.50 193 ASP A C 1
ATOM 1523 O O . ASP A 1 193 ? 21.248 1.796 26.074 1.00 40.50 193 ASP A O 1
ATOM 1527 N N . ASP A 1 194 ? 21.251 0.970 28.144 1.00 39.62 194 ASP A N 1
ATOM 1528 C CA . ASP A 1 194 ? 21.796 -0.344 27.822 1.00 39.62 194 ASP A CA 1
ATOM 1529 C C . ASP A 1 194 ? 20.793 -1.284 27.121 1.00 39.62 194 ASP A C 1
ATOM 1531 O O . ASP A 1 194 ? 21.224 -2.162 26.368 1.00 39.62 194 ASP A O 1
ATOM 1535 N N . GLU A 1 195 ? 19.477 -1.068 27.243 1.00 38.47 195 GLU A N 1
ATOM 1536 C CA . GLU A 1 195 ? 18.456 -1.863 26.536 1.00 38.47 195 GLU A CA 1
ATOM 1537 C C . GLU A 1 195 ? 18.126 -1.354 25.119 1.00 38.47 195 GLU A C 1
ATOM 1539 O O . GLU A 1 195 ? 17.563 -2.097 24.308 1.00 38.47 195 GLU A O 1
ATOM 1544 N N . MET A 1 196 ? 18.532 -0.130 24.746 1.00 39.88 196 MET A N 1
ATOM 1545 C CA . MET A 1 196 ? 18.294 0.411 23.393 1.00 39.88 196 MET A CA 1
ATOM 1546 C C . MET A 1 196 ? 19.083 -0.298 22.284 1.00 39.88 196 MET A C 1
ATOM 1548 O O . MET A 1 196 ? 18.780 -0.122 21.101 1.00 39.88 196 MET A O 1
ATOM 1552 N N . LYS A 1 197 ? 20.059 -1.148 22.623 1.00 41.28 197 LYS A N 1
ATOM 1553 C CA . LYS A 1 197 ? 20.734 -1.976 21.613 1.00 41.28 197 LYS A CA 1
ATOM 1554 C C . LYS A 1 197 ? 19.853 -3.123 21.115 1.00 41.28 197 LYS A C 1
ATOM 1556 O O . LYS A 1 197 ? 20.000 -3.527 19.961 1.00 41.28 197 LYS A O 1
ATOM 1561 N N . GLU A 1 198 ? 18.890 -3.589 21.912 1.00 38.91 198 GLU A N 1
ATOM 1562 C CA . GLU A 1 198 ? 18.022 -4.713 21.557 1.00 38.91 198 GLU A CA 1
ATOM 1563 C C . GLU A 1 198 ? 16.615 -4.559 22.142 1.00 38.91 198 GLU A C 1
ATOM 1565 O O . GLU A 1 198 ? 16.255 -5.165 23.150 1.00 38.91 198 GLU A O 1
ATOM 1570 N N . GLY A 1 199 ? 15.774 -3.773 21.462 1.00 30.66 199 GLY A N 1
ATOM 1571 C CA . GLY A 1 199 ? 14.359 -3.668 21.818 1.00 30.66 199 GLY A CA 1
ATOM 1572 C C . GLY A 1 199 ? 13.662 -5.044 21.893 1.00 30.66 199 GLY A C 1
ATOM 1573 O O . GLY A 1 199 ? 14.095 -5.996 21.236 1.00 30.66 199 GLY A O 1
ATOM 1574 N N . PRO A 1 200 ? 12.542 -5.178 22.629 1.00 30.52 200 PRO A N 1
ATOM 1575 C CA . PRO A 1 200 ? 11.859 -6.462 22.840 1.00 30.52 200 PRO A CA 1
ATOM 1576 C C . PRO A 1 200 ? 11.468 -7.171 21.533 1.00 30.52 200 PRO A C 1
ATOM 1578 O O . PRO A 1 200 ? 11.441 -8.398 21.462 1.00 30.52 200 PRO A O 1
ATOM 1581 N N . GLN A 1 201 ? 11.238 -6.396 20.469 1.00 36.12 201 GLN A N 1
ATOM 1582 C CA . GLN A 1 201 ? 10.983 -6.906 19.124 1.00 36.12 201 GLN A CA 1
ATOM 1583 C C . GLN A 1 201 ? 12.227 -7.552 18.486 1.00 36.12 201 GLN A C 1
ATOM 1585 O O . GLN A 1 201 ? 12.085 -8.536 17.770 1.00 36.12 201 GLN A O 1
ATOM 1590 N N . ARG A 1 202 ? 13.452 -7.078 18.774 1.00 30.75 202 ARG A N 1
ATOM 1591 C CA . ARG A 1 202 ? 14.699 -7.715 18.305 1.00 30.75 202 ARG A CA 1
ATOM 1592 C C . ARG A 1 202 ? 14.977 -9.045 18.997 1.00 30.75 202 ARG A C 1
ATOM 1594 O O . ARG A 1 202 ? 15.423 -9.959 18.315 1.00 30.75 202 ARG A O 1
ATOM 1601 N N . ARG A 1 203 ? 14.649 -9.201 20.285 1.00 31.41 203 ARG A N 1
ATOM 1602 C CA . ARG A 1 203 ? 14.804 -10.495 20.984 1.00 31.41 203 ARG A CA 1
ATOM 1603 C C . ARG A 1 203 ? 13.942 -11.604 20.369 1.00 31.41 203 ARG A C 1
ATOM 1605 O O . ARG A 1 203 ? 14.402 -12.733 20.254 1.00 31.41 203 ARG A O 1
ATOM 1612 N N . LEU A 1 204 ? 12.742 -11.274 19.886 1.00 34.06 204 LEU A N 1
ATOM 1613 C CA . LEU A 1 204 ? 11.893 -12.214 19.135 1.00 34.06 204 LEU A CA 1
ATOM 1614 C C . LEU A 1 204 ? 12.403 -12.481 17.707 1.00 34.06 204 LEU A C 1
ATOM 1616 O O . LEU A 1 204 ? 12.148 -13.543 17.152 1.00 34.06 204 LEU A O 1
ATOM 1620 N N . LEU A 1 205 ? 13.129 -11.533 17.110 1.00 35.69 205 LEU A N 1
ATOM 1621 C CA . LEU A 1 205 ? 13.672 -11.640 15.749 1.00 35.69 205 LEU A CA 1
ATOM 1622 C C . LEU A 1 205 ? 15.042 -12.339 15.679 1.00 35.69 205 LEU A C 1
ATOM 1624 O O . LEU A 1 205 ? 15.451 -12.741 14.591 1.00 35.69 205 LEU A O 1
ATOM 1628 N N . GLN A 1 206 ? 15.750 -12.468 16.804 1.00 35.56 206 GLN A N 1
ATOM 1629 C CA . GLN A 1 206 ? 17.060 -13.124 16.893 1.00 35.56 206 GLN A CA 1
ATOM 1630 C C . GLN A 1 206 ? 16.994 -14.598 17.336 1.00 35.56 206 GLN A C 1
ATOM 1632 O O . GLN A 1 206 ? 17.999 -15.303 17.245 1.00 35.56 206 GLN A O 1
ATOM 1637 N N . GLY A 1 207 ? 15.834 -15.087 17.784 1.00 36.44 207 GLY A N 1
ATOM 1638 C CA . GLY A 1 207 ? 15.642 -16.498 18.112 1.00 36.44 207 GLY A CA 1
ATOM 1639 C C . GLY A 1 207 ? 15.568 -17.357 16.848 1.00 36.44 207 GLY A C 1
ATOM 1640 O O . GLY A 1 207 ? 14.636 -17.226 16.061 1.00 36.44 207 GLY A O 1
ATOM 1641 N N . ASN A 1 208 ? 16.532 -18.260 16.660 1.00 38.31 208 ASN A N 1
ATOM 1642 C CA . ASN A 1 208 ? 16.527 -19.264 15.584 1.00 38.31 208 ASN A CA 1
ATOM 1643 C C . ASN A 1 208 ? 15.554 -20.434 15.843 1.00 38.31 208 ASN A C 1
ATOM 1645 O O . ASN A 1 208 ? 15.583 -21.420 15.107 1.00 38.31 208 ASN A O 1
ATOM 1649 N N . GLU A 1 209 ? 14.710 -20.357 16.873 1.00 42.81 209 GLU A N 1
ATOM 1650 C CA . GLU A 1 209 ? 13.773 -21.422 17.224 1.00 42.81 209 GLU A CA 1
ATOM 1651 C C . GLU A 1 209 ? 12.322 -21.008 16.946 1.00 42.81 209 GLU A C 1
ATOM 1653 O O . GLU A 1 209 ? 11.950 -19.856 17.193 1.00 42.81 209 GLU A O 1
ATOM 1658 N N . PRO A 1 210 ? 11.486 -21.923 16.418 1.00 43.28 210 PRO A N 1
ATOM 1659 C CA . PRO A 1 210 ? 10.068 -21.658 16.214 1.00 43.28 210 PRO A CA 1
ATOM 1660 C C . PRO A 1 210 ? 9.385 -21.315 17.543 1.00 43.28 210 PRO A C 1
ATOM 1662 O O . PRO A 1 210 ? 9.673 -21.920 18.575 1.00 43.28 210 PRO A O 1
ATOM 1665 N N . ALA A 1 211 ? 8.454 -20.356 17.507 1.00 46.31 211 ALA A N 1
ATOM 1666 C CA . ALA A 1 211 ? 7.707 -19.937 18.688 1.00 46.31 211 ALA A CA 1
ATOM 1667 C C . ALA A 1 211 ? 7.017 -21.139 19.355 1.00 46.31 211 ALA A C 1
ATOM 1669 O O . ALA A 1 211 ? 6.291 -21.904 18.714 1.00 46.31 211 ALA A O 1
ATOM 1670 N N . THR A 1 212 ? 7.250 -21.300 20.654 1.00 53.75 212 THR A N 1
ATOM 1671 C CA . THR A 1 212 ? 6.633 -22.350 21.466 1.00 53.75 212 THR A CA 1
ATOM 1672 C C . THR A 1 212 ? 5.122 -22.139 21.555 1.00 53.75 212 THR A C 1
ATOM 1674 O O . THR A 1 212 ? 4.621 -21.019 21.450 1.00 53.75 212 THR A O 1
ATOM 1677 N N . LYS A 1 213 ? 4.368 -23.213 21.813 1.00 46.03 213 LYS A N 1
ATOM 1678 C CA . LYS A 1 213 ? 2.907 -23.146 21.979 1.00 46.03 213 LYS A CA 1
ATOM 1679 C C . LYS A 1 213 ? 2.480 -22.112 23.032 1.00 46.03 213 LYS A C 1
ATOM 1681 O O . LYS A 1 213 ? 1.546 -21.365 22.797 1.00 46.03 213 LYS A O 1
ATOM 1686 N N . ALA A 1 214 ? 3.230 -21.994 24.127 1.00 45.81 214 ALA A N 1
ATOM 1687 C CA . ALA A 1 214 ? 2.980 -20.992 25.161 1.00 45.81 214 ALA A CA 1
ATOM 1688 C C . ALA A 1 214 ? 3.180 -19.545 24.667 1.00 45.81 214 ALA A C 1
ATOM 1690 O O . ALA A 1 214 ? 2.460 -18.649 25.092 1.00 45.81 214 ALA A O 1
ATOM 1691 N N . GLN A 1 215 ? 4.124 -19.308 23.749 1.00 42.62 215 GLN A N 1
ATOM 1692 C CA . GLN A 1 215 ? 4.321 -17.996 23.122 1.00 42.62 215 GLN A CA 1
ATOM 1693 C C . GLN A 1 215 ? 3.221 -17.681 22.104 1.00 42.62 215 GLN A C 1
ATOM 1695 O O . GLN A 1 215 ? 2.811 -16.531 21.990 1.00 42.62 215 GLN A O 1
ATOM 1700 N N . LEU A 1 216 ? 2.717 -18.688 21.385 1.00 43.62 216 LEU A N 1
ATOM 1701 C CA . LEU A 1 216 ? 1.565 -18.528 20.495 1.00 43.62 216 LEU A CA 1
ATOM 1702 C C . LEU A 1 216 ? 0.282 -18.252 21.286 1.00 43.62 216 LEU A C 1
ATOM 1704 O O . LEU A 1 216 ? -0.465 -17.356 20.910 1.00 43.62 216 LEU A O 1
ATOM 1708 N N . ASP A 1 217 ? 0.077 -18.937 22.411 1.00 47.38 217 ASP A N 1
ATOM 1709 C CA . ASP A 1 217 ? -1.052 -18.702 23.314 1.00 47.38 217 ASP A CA 1
ATOM 1710 C C . ASP A 1 217 ? -0.953 -17.315 23.993 1.00 47.38 217 ASP A C 1
ATOM 1712 O O . ASP A 1 217 ? -1.965 -16.634 24.153 1.00 47.38 217 ASP A O 1
ATOM 1716 N N . ASP A 1 218 ? 0.258 -16.840 24.323 1.00 42.78 218 ASP A N 1
ATOM 1717 C CA . ASP A 1 218 ? 0.511 -15.469 24.805 1.00 42.78 218 ASP A CA 1
ATOM 1718 C C . ASP A 1 218 ? 0.236 -14.422 23.718 1.00 42.78 218 ASP A C 1
ATOM 1720 O O . ASP A 1 218 ? -0.371 -13.392 23.997 1.00 42.78 218 ASP A O 1
ATOM 1724 N N . VAL A 1 219 ? 0.601 -14.690 22.460 1.00 41.19 219 VAL A N 1
ATOM 1725 C CA . VAL A 1 219 ? 0.259 -13.818 21.327 1.00 41.19 219 VAL A CA 1
ATOM 1726 C C . VAL A 1 219 ? -1.241 -13.839 21.054 1.00 41.19 219 VAL A C 1
ATOM 1728 O O . VAL A 1 219 ? -1.810 -12.775 20.852 1.00 41.19 219 VAL A O 1
ATOM 1731 N N . GLU A 1 220 ? -1.920 -14.986 21.088 1.00 42.50 220 GLU A N 1
ATOM 1732 C CA . GLU A 1 220 ? -3.380 -15.050 20.954 1.00 42.50 220 GLU A CA 1
ATOM 1733 C C . GLU A 1 220 ? -4.086 -14.338 22.111 1.00 42.50 220 GLU A C 1
ATOM 1735 O O . GLU A 1 220 ? -5.061 -13.623 21.875 1.00 42.50 220 GLU A O 1
ATOM 1740 N N . SER A 1 221 ? -3.569 -14.467 23.336 1.00 42.12 221 SER A N 1
ATOM 1741 C CA . SER A 1 221 ? -4.042 -13.747 24.520 1.00 42.12 221 SER A CA 1
ATOM 1742 C C . SER A 1 221 ? -3.832 -12.242 24.377 1.00 42.12 221 SER A C 1
ATOM 1744 O O . SER A 1 221 ? -4.777 -11.479 24.559 1.00 42.12 221 SER A O 1
ATOM 1746 N N . LYS A 1 222 ? -2.650 -11.805 23.933 1.00 42.41 222 LYS A N 1
ATOM 1747 C CA . LYS A 1 222 ? -2.335 -10.399 23.648 1.00 42.41 222 LYS A CA 1
ATOM 1748 C C . LYS A 1 222 ? -3.100 -9.863 22.452 1.00 42.41 222 LYS A C 1
ATOM 1750 O O . LYS A 1 222 ? -3.462 -8.702 22.456 1.00 42.41 222 LYS A O 1
ATOM 1755 N N . VAL A 1 223 ? -3.416 -10.676 21.448 1.00 39.88 223 VAL A N 1
ATOM 1756 C CA . VAL A 1 223 ? -4.325 -10.324 20.346 1.00 39.88 223 VAL A CA 1
ATOM 1757 C C . VAL A 1 223 ? -5.760 -10.217 20.863 1.00 39.88 223 VAL A C 1
ATOM 1759 O O . VAL A 1 223 ? -6.522 -9.392 20.369 1.00 39.88 223 VAL A O 1
ATOM 1762 N N . ARG A 1 224 ? -6.144 -10.991 21.881 1.00 43.09 224 ARG A N 1
ATOM 1763 C CA . ARG A 1 224 ? -7.423 -10.866 22.598 1.00 43.09 224 ARG A CA 1
ATOM 1764 C C . ARG A 1 224 ? -7.482 -9.609 23.471 1.00 43.09 224 ARG A C 1
ATOM 1766 O O . ARG A 1 224 ? -8.495 -8.920 23.441 1.00 43.09 224 ARG A O 1
ATOM 1773 N N . GLU A 1 225 ? -6.404 -9.276 24.173 1.00 37.66 225 GLU A N 1
ATOM 1774 C CA . GLU A 1 225 ? -6.247 -8.019 24.916 1.00 37.66 225 GLU A CA 1
ATOM 1775 C C . GLU A 1 225 ? -6.179 -6.821 23.974 1.00 37.66 225 GLU A C 1
ATOM 1777 O O . GLU A 1 225 ? -6.845 -5.826 24.218 1.00 37.66 225 GLU A O 1
ATOM 1782 N N . LEU A 1 226 ? -5.475 -6.934 22.846 1.00 35.03 226 LEU A N 1
ATOM 1783 C CA . LEU A 1 226 ? -5.455 -5.942 21.777 1.00 35.03 226 LEU A CA 1
ATOM 1784 C C . LEU A 1 226 ? -6.823 -5.843 21.108 1.00 35.03 226 LEU A C 1
ATOM 1786 O O . LEU A 1 226 ? -7.213 -4.749 20.756 1.00 35.03 226 LEU A O 1
ATOM 1790 N N . ARG A 1 227 ? -7.627 -6.905 20.993 1.00 38.66 227 ARG A N 1
ATOM 1791 C CA . ARG A 1 227 ? -9.048 -6.776 20.610 1.00 38.66 227 ARG A CA 1
ATOM 1792 C C . ARG A 1 227 ? -9.852 -5.976 21.644 1.00 38.66 227 ARG A C 1
ATOM 1794 O O . ARG A 1 227 ? -10.802 -5.306 21.255 1.00 38.66 227 ARG A O 1
ATOM 1801 N N . GLY A 1 228 ? -9.453 -6.002 22.917 1.00 33.69 228 GLY A N 1
ATOM 1802 C CA . GLY A 1 228 ? -9.965 -5.115 23.967 1.00 33.69 228 GLY A CA 1
ATOM 1803 C C . GLY A 1 228 ? -9.427 -3.678 23.877 1.00 33.69 228 GLY A C 1
ATOM 1804 O O . GLY A 1 228 ? -10.194 -2.734 24.029 1.00 33.69 228 GLY A O 1
ATOM 1805 N N . LEU A 1 229 ? -8.142 -3.493 23.554 1.00 29.62 229 LEU A N 1
ATOM 1806 C CA . LEU A 1 229 ? -7.467 -2.189 23.463 1.00 29.62 229 LEU A CA 1
ATOM 1807 C C . LEU A 1 229 ? -7.711 -1.453 22.132 1.00 29.62 229 LEU A C 1
ATOM 1809 O O . LEU A 1 229 ? -7.834 -0.235 22.122 1.00 29.62 229 LEU A O 1
ATOM 1813 N N . PHE A 1 230 ? -7.874 -2.161 21.014 1.00 31.25 230 PHE A N 1
ATOM 1814 C CA . PHE A 1 230 ? -8.402 -1.634 19.746 1.00 31.25 230 PHE A CA 1
ATOM 1815 C C . PHE A 1 230 ? -9.900 -1.298 19.855 1.00 31.25 230 PHE A C 1
ATOM 1817 O O . PHE A 1 230 ? -10.437 -0.610 18.989 1.00 31.25 230 PHE A O 1
ATOM 1824 N N . GLY A 1 231 ? -10.565 -1.741 20.930 1.00 30.00 231 GLY A N 1
ATOM 1825 C CA . GLY A 1 231 ? -11.849 -1.204 21.383 1.00 30.00 231 GLY A CA 1
ATOM 1826 C C . GLY A 1 231 ? -11.740 0.161 22.083 1.00 30.00 231 GLY A C 1
ATOM 1827 O O . GLY A 1 231 ? -12.765 0.803 22.290 1.00 30.00 231 GLY A O 1
ATOM 1828 N N . LEU A 1 232 ? -10.526 0.619 22.416 1.00 30.27 232 LEU A N 1
ATOM 1829 C CA . LEU A 1 232 ? -10.245 1.895 23.088 1.00 30.27 232 LEU A CA 1
ATOM 1830 C C . LEU A 1 232 ? -9.446 2.899 22.227 1.00 30.27 232 LEU A C 1
ATOM 1832 O O . LEU A 1 232 ? -9.563 4.096 22.453 1.00 30.27 232 LEU A O 1
ATOM 1836 N N . TYR A 1 233 ? -8.677 2.436 21.234 1.00 31.12 233 TYR A N 1
ATOM 1837 C CA . TYR A 1 233 ? -7.784 3.265 20.400 1.00 31.12 233 TYR A CA 1
ATOM 1838 C C . TYR A 1 2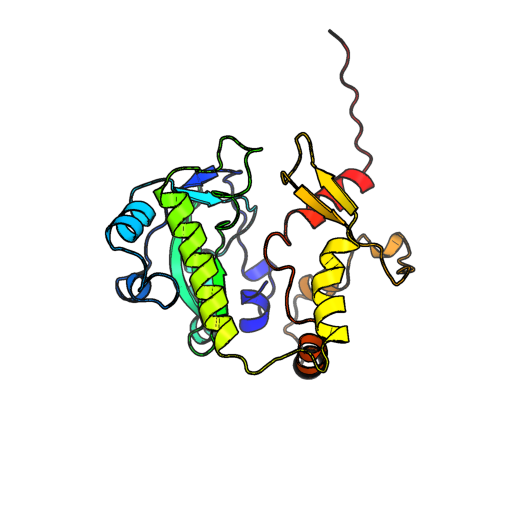33 ? -8.042 3.090 18.895 1.00 31.12 233 TYR A C 1
ATOM 1840 O O . TYR A 1 233 ? -7.130 2.885 18.094 1.00 31.12 233 TYR A O 1
ATOM 1848 N N . GLY A 1 234 ? -9.316 3.100 18.504 1.00 31.30 234 GLY A N 1
ATOM 1849 C CA . GLY A 1 234 ? -9.716 3.101 17.100 1.00 31.30 234 GLY A CA 1
ATOM 1850 C C . GLY A 1 234 ? -9.574 4.495 16.487 1.00 31.30 234 GLY A C 1
ATOM 1851 O O . GLY A 1 234 ? -10.177 5.433 16.995 1.00 31.30 234 GLY A O 1
ATOM 1852 N N . LEU A 1 235 ? -8.862 4.553 15.356 1.00 32.97 235 LEU A N 1
ATOM 1853 C CA . LEU A 1 235 ? -8.514 5.699 14.500 1.00 32.97 235 LEU A CA 1
ATOM 1854 C C . LEU A 1 235 ? -7.229 6.463 14.870 1.00 32.97 235 LEU A C 1
ATOM 1856 O O . LEU A 1 235 ? -6.994 6.816 16.015 1.00 32.97 235 LEU A O 1
ATOM 1860 N N . PHE A 1 236 ? -6.481 6.771 13.803 1.00 34.16 236 PHE A N 1
ATOM 1861 C CA . PHE A 1 236 ? -5.241 7.551 13.691 1.00 34.16 236 PHE A CA 1
ATOM 1862 C C . PHE A 1 236 ? -3.926 6.771 13.858 1.00 34.16 236 PHE A C 1
ATOM 1864 O O . PHE A 1 236 ? -3.610 6.236 14.913 1.00 34.16 236 PHE A O 1
ATOM 1871 N N . GLY A 1 237 ? -3.148 6.735 12.765 1.00 28.95 237 GLY A N 1
ATOM 1872 C CA . GLY A 1 237 ? -1.750 6.297 12.766 1.00 28.95 237 GLY A CA 1
ATOM 1873 C C . GLY A 1 237 ? -1.432 5.000 12.018 1.00 28.95 237 GLY A C 1
ATOM 1874 O O . GLY A 1 237 ? -0.742 4.150 12.568 1.00 28.95 237 GLY A O 1
ATOM 1875 N N . ILE A 1 238 ? -1.884 4.822 10.770 1.00 31.17 238 ILE A N 1
ATOM 1876 C CA . ILE A 1 238 ? -1.219 3.880 9.845 1.00 31.17 238 ILE A CA 1
ATOM 1877 C C . ILE A 1 238 ? -1.041 4.555 8.483 1.00 31.17 238 ILE A C 1
ATOM 1879 O O . ILE A 1 238 ? -1.688 4.195 7.511 1.00 31.17 238 ILE A O 1
ATOM 1883 N N . PHE A 1 239 ? -0.161 5.551 8.452 1.00 34.00 239 PHE A N 1
ATOM 1884 C CA . PHE A 1 239 ? 0.691 5.889 7.313 1.00 34.00 239 PHE A CA 1
ATOM 1885 C C . PHE A 1 239 ? 2.020 6.358 7.927 1.00 34.00 239 PHE A C 1
ATOM 1887 O O . PHE A 1 239 ? 2.012 7.190 8.829 1.00 34.00 239 PHE A O 1
ATOM 1894 N N . GLY A 1 240 ? 3.132 5.719 7.550 1.00 29.58 240 GLY A N 1
ATOM 1895 C CA . GLY A 1 240 ? 4.477 6.034 8.056 1.00 29.58 240 GLY A CA 1
ATOM 1896 C C . GLY A 1 240 ? 4.864 5.462 9.435 1.00 29.58 240 GLY A C 1
ATOM 1897 O O . GLY A 1 240 ? 5.017 6.209 10.391 1.00 29.58 240 GLY A O 1
ATOM 1898 N N . VAL A 1 241 ? 5.121 4.149 9.554 1.00 27.33 241 VAL A N 1
ATOM 1899 C CA . VAL A 1 241 ? 5.785 3.559 10.756 1.00 27.33 241 VAL A CA 1
ATOM 1900 C C . VAL A 1 241 ? 7.230 3.095 10.480 1.00 27.33 241 VAL A C 1
ATOM 1902 O O . VAL A 1 241 ? 7.875 2.504 11.338 1.00 27.33 241 VAL A O 1
ATOM 1905 N N . PHE A 1 242 ? 7.818 3.406 9.319 1.00 31.08 242 PHE A N 1
ATOM 1906 C CA . PHE A 1 242 ? 9.196 2.972 9.015 1.00 31.08 242 PHE A CA 1
ATOM 1907 C C . PHE A 1 242 ? 10.257 4.088 8.985 1.00 31.08 242 PHE A C 1
ATOM 1909 O O . PHE A 1 242 ? 11.436 3.776 9.147 1.00 31.08 242 PHE A O 1
ATOM 1916 N N . GLY A 1 243 ? 9.875 5.371 8.926 1.00 25.70 243 GLY A N 1
ATOM 1917 C CA . GLY A 1 243 ? 10.828 6.495 8.992 1.00 25.70 243 GLY A CA 1
ATOM 1918 C C . GLY A 1 243 ? 11.406 6.762 10.393 1.00 25.70 243 GLY A C 1
ATOM 1919 O O . GLY A 1 243 ? 12.561 7.154 10.542 1.00 25.70 243 GLY A O 1
ATOM 1920 N N . THR A 1 244 ? 10.650 6.473 11.456 1.00 28.34 244 THR A N 1
ATOM 1921 C CA . THR A 1 244 ? 10.993 6.887 12.832 1.00 28.34 244 THR A CA 1
ATOM 1922 C C . THR A 1 244 ? 12.145 6.086 13.461 1.00 28.34 244 THR A C 1
ATOM 1924 O O . THR A 1 244 ? 12.833 6.572 14.356 1.00 28.34 244 THR A O 1
ATOM 1927 N N . LEU A 1 245 ? 12.418 4.869 12.975 1.00 28.41 245 LEU A N 1
ATOM 1928 C CA . LEU A 1 245 ? 13.497 4.007 13.486 1.00 28.41 245 LEU A CA 1
ATOM 1929 C C . LEU A 1 245 ? 14.889 4.368 12.934 1.00 28.41 245 LEU A C 1
ATOM 1931 O O . LEU A 1 245 ? 15.897 3.990 13.536 1.00 28.41 245 LEU A O 1
ATOM 1935 N N . TYR A 1 246 ? 14.968 5.103 11.819 1.00 29.67 246 TYR A N 1
ATOM 1936 C CA . TYR A 1 246 ? 16.242 5.510 11.215 1.00 29.67 246 TYR A CA 1
ATOM 1937 C C . TYR A 1 246 ? 16.856 6.729 11.927 1.00 29.67 246 TYR A C 1
ATOM 1939 O O . TYR A 1 246 ? 18.048 6.720 12.244 1.00 29.67 246 TYR A O 1
ATOM 1947 N N . GLU A 1 247 ? 16.041 7.721 12.300 1.00 35.28 247 GLU A N 1
ATOM 1948 C CA . GLU A 1 247 ? 16.514 8.936 12.986 1.00 35.28 247 GLU A CA 1
ATOM 1949 C C . GLU A 1 247 ? 16.920 8.706 14.450 1.00 35.28 247 GLU A C 1
ATOM 1951 O O . GLU A 1 247 ? 17.869 9.328 14.935 1.00 35.28 247 GLU A O 1
ATOM 1956 N N . MET A 1 248 ? 16.301 7.743 15.145 1.00 29.19 248 MET A N 1
ATOM 1957 C CA . MET A 1 248 ? 16.768 7.335 16.476 1.00 29.19 248 MET A CA 1
ATOM 1958 C C . MET A 1 248 ? 18.196 6.773 16.426 1.00 29.19 248 MET A C 1
ATOM 1960 O O . MET A 1 248 ? 18.989 7.026 17.328 1.00 29.19 248 MET A O 1
ATOM 1964 N N . LYS A 1 249 ? 18.573 6.075 15.347 1.00 27.69 249 LYS A N 1
ATOM 1965 C CA . LYS A 1 249 ? 19.939 5.568 15.176 1.00 27.69 249 LYS A CA 1
ATOM 1966 C C . LYS A 1 249 ? 20.926 6.696 14.845 1.00 27.69 249 LYS A C 1
ATOM 1968 O O . LYS A 1 249 ? 21.998 6.718 15.438 1.00 27.69 249 LYS A O 1
ATOM 1973 N N . ARG A 1 250 ? 20.561 7.646 13.968 1.00 30.67 250 ARG A N 1
ATOM 1974 C CA . ARG A 1 250 ? 21.434 8.765 13.543 1.00 30.67 250 ARG A CA 1
ATOM 1975 C C . ARG A 1 250 ? 21.790 9.697 14.708 1.00 30.67 250 ARG A C 1
ATOM 1977 O O . ARG A 1 250 ? 22.962 10.018 14.891 1.00 30.67 250 ARG A O 1
ATOM 1984 N N . LYS A 1 251 ? 20.809 10.055 15.547 1.00 34.47 251 LYS A N 1
ATOM 1985 C CA . LYS A 1 251 ? 21.024 10.924 16.722 1.00 34.47 251 LYS A CA 1
ATOM 1986 C C . LYS A 1 251 ? 21.748 10.233 17.883 1.00 34.47 251 LYS A C 1
ATOM 1988 O O . LYS A 1 251 ? 22.431 10.911 18.641 1.00 34.47 251 LYS A O 1
ATOM 1993 N N . MET A 1 252 ? 21.661 8.904 18.004 1.00 32.06 252 MET A N 1
ATOM 1994 C CA . MET A 1 252 ? 22.353 8.152 19.063 1.00 32.06 252 MET A CA 1
ATOM 1995 C C . MET A 1 252 ? 23.802 7.767 18.728 1.00 32.06 252 MET A C 1
ATOM 1997 O O . MET A 1 252 ? 24.565 7.462 19.641 1.00 32.06 252 MET A O 1
ATOM 2001 N N . THR A 1 253 ? 24.214 7.763 17.453 1.00 32.16 253 THR A N 1
ATOM 2002 C CA . THR A 1 253 ? 25.566 7.309 17.067 1.00 32.16 253 THR A CA 1
ATOM 2003 C C . THR A 1 253 ? 26.632 8.398 16.974 1.00 32.16 253 THR A C 1
ATOM 2005 O O . THR A 1 253 ? 27.777 8.055 16.711 1.00 32.16 253 THR A O 1
ATOM 2008 N N . GLY A 1 254 ? 26.311 9.679 17.192 1.00 32.16 254 GLY A N 1
ATOM 2009 C CA . GLY A 1 254 ? 27.326 10.729 17.380 1.00 32.16 254 GLY A CA 1
ATOM 2010 C C . GLY A 1 254 ? 28.387 10.858 16.274 1.00 32.16 254 GLY A C 1
ATOM 2011 O O . GLY A 1 254 ? 29.482 11.339 16.549 1.00 32.16 254 GLY A O 1
ATOM 2012 N N . TYR A 1 255 ? 28.097 10.444 15.037 1.00 31.36 255 TYR A N 1
ATOM 2013 C CA . TYR A 1 255 ? 28.998 10.655 13.903 1.00 31.36 255 TYR A CA 1
ATOM 2014 C C . TYR A 1 255 ? 28.804 12.074 13.372 1.00 31.36 255 TYR A C 1
ATOM 2016 O O . TYR A 1 255 ? 28.064 12.316 12.422 1.00 31.36 255 TYR A O 1
ATOM 2024 N N . GLY A 1 256 ? 29.453 13.024 14.039 1.00 33.00 256 GLY A N 1
ATOM 2025 C CA . GLY A 1 256 ? 29.869 14.253 13.389 1.00 33.00 256 GLY A CA 1
ATOM 2026 C C . GLY A 1 256 ? 31.103 13.950 12.548 1.00 33.00 256 GLY A C 1
ATOM 2027 O O . GLY A 1 256 ? 32.116 13.516 13.088 1.00 33.00 256 GLY A O 1
ATOM 2028 N N . GLU A 1 257 ? 31.038 14.207 11.247 1.00 31.50 257 GLU A N 1
ATOM 2029 C CA . GLU A 1 257 ? 32.242 14.513 10.484 1.00 31.50 257 GLU A CA 1
ATOM 2030 C C . GLU A 1 257 ? 32.166 15.963 10.027 1.00 31.50 257 GLU A C 1
ATOM 2032 O O . GLU A 1 257 ? 31.202 16.424 9.415 1.00 31.50 257 GLU A O 1
ATOM 2037 N N . ALA A 1 258 ? 33.197 16.692 10.436 1.00 32.34 258 ALA A N 1
ATOM 2038 C CA . ALA A 1 258 ? 33.457 18.061 10.073 1.00 32.34 258 ALA A CA 1
ATOM 2039 C C . ALA A 1 258 ? 33.666 18.163 8.558 1.00 32.34 258 ALA A C 1
ATOM 2041 O O . ALA A 1 258 ? 34.531 17.492 8.000 1.00 32.34 258 ALA A O 1
ATOM 2042 N N . SER A 1 259 ? 32.928 19.060 7.911 1.00 27.73 259 SER A N 1
ATOM 2043 C CA . SER A 1 259 ? 33.313 19.567 6.597 1.00 27.73 259 SER A CA 1
ATOM 2044 C C . SER A 1 259 ? 34.396 20.641 6.781 1.00 27.73 259 SER A C 1
ATOM 2046 O O . SER A 1 259 ? 34.162 21.610 7.517 1.00 27.73 259 SER A O 1
ATOM 2048 N N . PRO A 1 260 ? 35.587 20.511 6.166 1.00 34.06 260 PRO A N 1
ATOM 2049 C CA . PRO A 1 260 ? 36.512 21.621 6.057 1.00 34.06 260 PRO A CA 1
ATOM 2050 C C . PRO A 1 260 ? 36.009 22.587 4.980 1.00 34.06 260 PRO A C 1
ATOM 2052 O O . PRO A 1 260 ? 35.729 22.202 3.849 1.00 34.06 260 PRO A O 1
ATOM 2055 N N . ARG A 1 261 ? 35.926 23.863 5.362 1.00 31.59 261 ARG A N 1
ATOM 2056 C CA . ARG A 1 261 ? 35.679 25.003 4.473 1.00 31.59 261 ARG A CA 1
ATOM 2057 C C . ARG A 1 261 ? 36.605 24.965 3.251 1.00 31.59 261 ARG A C 1
ATOM 2059 O O . ARG A 1 261 ? 37.818 25.007 3.455 1.00 31.59 261 ARG A O 1
ATOM 2066 N N . VAL A 1 262 ? 36.025 25.034 2.050 1.00 34.75 262 VAL A N 1
ATOM 2067 C CA . VAL A 1 262 ? 36.355 25.988 0.969 1.00 34.75 262 VAL A CA 1
ATOM 2068 C C . VAL A 1 262 ? 35.064 26.307 0.230 1.00 34.75 262 VAL A C 1
ATOM 2070 O O . VAL A 1 262 ? 34.347 25.342 -0.107 1.00 34.75 262 VAL A O 1
#

Foldseek 3Di:
DVLCVQQLDFCVLFKDFFDDAKAFDAKAFPDPVLCCDLLRNPPPPVLVVCNHPHRLWIAHDGIFGDPVSCVVGVSSVQFKDQTIWTATPVGIGRAWIAGPPAGDIDGNTALPPQPFFDQDPRNDVDPSSVSSSVSNVVSVVVSVVVDPQDDPDPVLVCVLVCQQVQWDWDCDPHPDGRIDTHDDDPDPPPPDPVCVVADPSNVSNPDPDRDDPVRVVVVVVVVVVVVVVCSRNPDDDPRDPPRVVVVVVVVVPPDDDDDDDD

Sequence (262 aa):
MLHTLASNVTAKSLLVDTKAGPHATNIKFWNKAAMQSKLFGNLLGRLQNALESEHIIFQDHKSGISPAIYDKYPSLSSWYRILSTSKDIDGDLITSIEGVKYPFFGTQWHPEMPPYEFYLEQIPHSSEAIQVSQHTGSVLVEAAKKSLHRPQSKEQELELVGLMSGAHVNVADEENASMTYFFDAKVKLDVRDDEMKEGPQRRLLQGNEPATKAQLDDVESKVRELRGLFGLYGLFGIFGVFGTLYEMKRKMTGYGEASPRV

Secondary structure (DSSP, 8-state):
-HHHHHHT--HHHH-EE----SEEE--EESSHHHHTSTTTTTS-HHHHHHHHHS--EEE--SEE--HHHHTT-HHHHHHEEEEEEEEETTEEEEEEEEESSS--EEESS-TTHHHH--S-TTS---HHHHHHHHHHHHHHHHHHTT-----SSHHHHHHHHHGGGGSEEE--SSSS-S-EEE---SS-----TTGGGS-HHHHHHH--SPPPHHHHHHHHHHHHHHHHHTTT--SS--S-SSSHHHHHHHHHS----PPPP-

Organism: Dunaliella tertiolecta (NCBI:txid3047)

pLDDT: mean 72.43, std 25.78, range [25.7, 98.62]